Protein AF-A0A7S1D4F9-F1 (afdb_monomer_lite)

Secondary structure (DSSP, 8-state):
-HHHHHHHHHHHHHHHHHHHHHHHHHHHTSS------------------S---EEEEEEEEEES-B--HHHHHHHHHHHHHTT-EEEEE-BSSEEEEEEEEHHHHHHHHHHHTTS--S-EEEEEEEEEEES-HHHH-S-SSEEEES-HHHHHHHHHHTT-HHHHHHHTT------------------EEEEEEES--TTHHHHHHHHHHHHHHTT-EEEEEEE-GGG-TTSPPEEEEEEEE-TT--

InterPro domains:
  IPR017359 Phomoidride biosynthesis cluster protein F-like [PTHR15955] (10-170)
  IPR059181 RWDD2A/B, C-terminal domain [cd24163] (56-169)

Radius of gyration: 23.1 Å; chains: 1; bounding box: 50×58×58 Å

Structure (mmCIF, N/CA/C/O backbone):
data_AF-A0A7S1D4F9-F1
#
_entry.id   AF-A0A7S1D4F9-F1
#
loop_
_atom_site.group_PDB
_atom_site.id
_atom_site.type_symbol
_atom_site.label_atom_id
_atom_site.label_alt_id
_atom_site.label_comp_id
_atom_site.label_asym_id
_atom_site.label_entity_id
_atom_site.label_seq_id
_atom_site.pdbx_PDB_ins_code
_atom_site.Cartn_x
_atom_site.Cartn_y
_atom_site.Cartn_z
_atom_site.occupancy
_atom_site.B_iso_or_equiv
_atom_site.auth_seq_id
_atom_site.auth_comp_id
_atom_site.auth_asym_id
_atom_site.auth_atom_id
_atom_site.pdbx_PDB_model_num
ATOM 1 N N . GLU A 1 1 ? 8.849 -2.369 -19.353 1.00 41.88 1 GLU A N 1
ATOM 2 C CA . GLU A 1 1 ? 7.456 -2.462 -18.858 1.00 41.88 1 GLU A CA 1
ATOM 3 C C . GLU A 1 1 ? 7.177 -1.547 -17.662 1.00 41.88 1 GLU A C 1
ATOM 5 O O . GLU A 1 1 ? 6.153 -0.882 -17.683 1.00 41.88 1 GLU A O 1
ATOM 10 N N . GLU A 1 2 ? 8.096 -1.386 -16.695 1.00 35.31 2 GLU A N 1
ATOM 11 C CA . GLU A 1 2 ? 7.906 -0.538 -15.489 1.00 35.31 2 GLU A CA 1
ATOM 12 C C . GLU A 1 2 ? 7.542 0.946 -15.740 1.00 35.31 2 GLU A C 1
ATOM 14 O O . GLU A 1 2 ? 6.897 1.571 -14.902 1.00 35.31 2 GLU A O 1
ATOM 19 N N . ALA A 1 3 ? 7.927 1.526 -16.882 1.00 38.09 3 ALA A N 1
ATOM 20 C CA . ALA A 1 3 ? 7.744 2.956 -17.137 1.00 38.09 3 ALA A CA 1
ATOM 21 C C . ALA A 1 3 ? 6.310 3.352 -17.546 1.00 38.09 3 ALA A C 1
ATOM 23 O O . ALA A 1 3 ? 5.910 4.472 -17.259 1.00 38.09 3 ALA A O 1
ATOM 24 N N . VAL A 1 4 ? 5.523 2.472 -18.187 1.00 37.66 4 VAL A N 1
ATOM 25 C CA . VAL A 1 4 ? 4.161 2.825 -18.661 1.00 37.66 4 VAL A CA 1
ATOM 26 C C . VAL A 1 4 ? 3.227 2.874 -17.465 1.00 37.66 4 VAL A C 1
ATOM 28 O O . VAL A 1 4 ? 2.489 3.838 -17.310 1.00 37.66 4 VAL A O 1
ATOM 31 N N . PHE A 1 5 ? 3.327 1.887 -16.575 1.00 42.41 5 PHE A N 1
ATOM 32 C CA . PHE A 1 5 ? 2.527 1.852 -15.357 1.00 42.41 5 PHE A CA 1
ATOM 33 C C . PHE A 1 5 ? 2.806 3.047 -14.447 1.00 42.41 5 PHE A C 1
ATOM 35 O O . PHE A 1 5 ? 1.870 3.609 -13.894 1.00 42.41 5 PHE A O 1
ATOM 42 N N . LEU A 1 6 ? 4.063 3.486 -14.338 1.00 41.81 6 LEU A N 1
ATOM 43 C CA . LEU A 1 6 ? 4.400 4.686 -13.575 1.00 41.81 6 LEU A CA 1
ATOM 44 C C . LEU A 1 6 ? 3.749 5.941 -14.179 1.00 41.81 6 LEU A C 1
ATOM 46 O O . LEU A 1 6 ? 3.239 6.780 -13.449 1.00 41.81 6 LEU A O 1
ATOM 50 N N . ILE A 1 7 ? 3.736 6.061 -15.506 1.00 41.66 7 ILE A N 1
ATOM 51 C CA . ILE A 1 7 ? 3.175 7.219 -16.216 1.00 41.66 7 ILE A CA 1
ATOM 52 C C . ILE A 1 7 ? 1.649 7.245 -16.129 1.00 41.66 7 ILE A C 1
ATOM 54 O O . ILE A 1 7 ? 1.080 8.279 -15.790 1.00 41.66 7 ILE A O 1
ATOM 58 N N . LEU A 1 8 ? 0.993 6.111 -16.386 1.00 43.62 8 LEU A N 1
ATOM 59 C CA . LEU A 1 8 ? -0.463 5.992 -16.313 1.00 43.62 8 LEU A CA 1
ATOM 60 C C . LEU A 1 8 ? -0.971 6.192 -14.884 1.00 43.62 8 LEU A C 1
ATOM 62 O O . LEU A 1 8 ? -2.005 6.818 -14.689 1.00 43.62 8 LEU A O 1
ATOM 66 N N . ASN A 1 9 ? -0.227 5.725 -13.879 1.00 47.72 9 ASN A N 1
ATOM 67 C CA . ASN A 1 9 ? -0.652 5.862 -12.491 1.00 47.72 9 ASN A CA 1
ATOM 68 C C . ASN A 1 9 ? -0.376 7.267 -11.918 1.00 47.72 9 ASN A C 1
ATOM 70 O O . ASN A 1 9 ? -1.191 7.750 -11.144 1.00 47.72 9 ASN A O 1
ATOM 74 N N . ASN A 1 10 ? 0.684 7.964 -12.363 1.00 43.22 10 ASN A N 1
ATOM 75 C CA . ASN A 1 10 ? 0.857 9.400 -12.080 1.00 43.22 10 ASN A CA 1
ATOM 76 C C . ASN A 1 10 ? -0.240 10.246 -12.744 1.00 43.22 10 ASN A C 1
ATOM 78 O O . ASN A 1 10 ? -0.694 11.228 -12.169 1.00 43.22 10 ASN A O 1
ATOM 82 N N . ALA A 1 11 ? -0.671 9.881 -13.956 1.00 41.47 11 ALA A N 1
ATOM 83 C CA . ALA A 1 11 ? -1.781 10.566 -14.609 1.00 41.47 11 ALA A CA 1
ATOM 84 C C . ALA A 1 11 ? -3.104 10.359 -13.860 1.00 41.47 11 ALA A C 1
ATOM 86 O O . ALA A 1 11 ? -3.882 11.297 -13.735 1.00 41.47 11 ALA A O 1
ATOM 87 N N . ASP A 1 12 ? -3.332 9.155 -13.338 1.00 42.81 12 ASP A N 1
ATOM 88 C CA . ASP A 1 12 ? -4.533 8.799 -12.580 1.00 42.81 12 ASP A CA 1
ATOM 89 C C . ASP A 1 12 ? -4.590 9.493 -11.204 1.00 42.81 12 ASP A C 1
ATOM 91 O O . ASP A 1 12 ? -5.617 10.064 -10.846 1.00 42.81 12 ASP A O 1
ATOM 95 N N . GLU A 1 13 ? -3.471 9.555 -10.471 1.00 42.31 13 GLU A N 1
ATOM 96 C CA . GLU A 1 13 ? -3.358 10.343 -9.228 1.00 42.31 13 GLU A CA 1
ATOM 97 C C . GLU A 1 13 ? -3.577 11.842 -9.482 1.00 42.31 13 GLU A C 1
ATOM 99 O O . GLU A 1 13 ? -4.311 12.508 -8.751 1.00 42.31 13 GLU A O 1
ATOM 104 N N . TRP A 1 14 ? -3.029 12.371 -10.579 1.00 42.81 14 TRP A N 1
ATOM 105 C CA . TRP A 1 14 ? -3.190 13.781 -10.938 1.00 42.81 14 TRP A CA 1
ATOM 106 C C . TRP A 1 14 ? -4.631 14.144 -11.337 1.00 42.81 14 TRP A C 1
ATOM 108 O O . TRP A 1 14 ? -5.114 15.235 -11.021 1.00 42.81 14 TRP A O 1
ATOM 118 N N . ILE A 1 15 ? -5.348 13.215 -11.982 1.00 42.44 15 ILE A N 1
ATOM 119 C CA . ILE A 1 15 ? -6.780 13.348 -12.295 1.00 42.44 15 ILE A CA 1
ATOM 120 C C . ILE A 1 15 ? -7.624 13.396 -11.011 1.00 42.44 15 ILE A C 1
ATOM 122 O O . ILE A 1 15 ? -8.604 14.142 -10.957 1.00 42.44 15 ILE A O 1
ATOM 126 N N . GLN A 1 16 ? -7.240 12.644 -9.976 1.00 42.16 16 GLN A N 1
ATOM 127 C CA . GLN A 1 16 ? -7.996 12.536 -8.724 1.00 42.16 16 GLN A CA 1
ATOM 128 C C . GLN A 1 16 ? -7.736 13.697 -7.753 1.00 42.16 16 GLN A C 1
ATOM 130 O O . GLN A 1 16 ? -8.670 14.145 -7.087 1.00 42.16 16 GLN A O 1
ATOM 135 N N . GLU A 1 17 ? -6.511 14.226 -7.686 1.00 40.22 17 GLU A N 1
ATOM 136 C CA . GLU A 1 17 ? -6.148 15.211 -6.658 1.00 40.22 17 GLU A CA 1
ATOM 137 C C . GLU A 1 17 ? -6.383 16.682 -7.064 1.00 40.22 17 GLU A C 1
ATOM 139 O O . GLU A 1 17 ? -6.669 17.506 -6.189 1.00 40.22 17 GLU A O 1
ATOM 144 N N . GLU A 1 18 ? -6.310 17.061 -8.355 1.00 44.59 18 GLU A N 1
ATOM 145 C CA . GLU A 1 18 ? -6.255 18.495 -8.732 1.00 44.59 18 GLU A CA 1
ATOM 146 C C . GLU A 1 18 ? -7.034 18.945 -9.987 1.00 44.59 18 GLU A C 1
ATOM 148 O O . GLU A 1 18 ? -6.895 20.097 -10.419 1.00 44.59 18 GLU A O 1
ATOM 153 N N . TRP A 1 19 ? -7.933 18.128 -10.547 1.00 41.59 19 TRP A N 1
ATOM 154 C CA . TRP A 1 19 ? -8.702 18.511 -11.748 1.00 41.59 19 TRP A CA 1
ATOM 155 C C . TRP A 1 19 ? -9.530 19.802 -11.574 1.00 41.59 19 TRP A C 1
ATOM 157 O O . TRP A 1 19 ? -9.581 20.663 -12.458 1.00 41.59 19 TRP A O 1
ATOM 167 N N . SER A 1 20 ? -10.139 19.998 -10.404 1.00 42.03 20 SER A N 1
ATOM 168 C CA . SER A 1 20 ? -10.969 21.170 -10.083 1.00 42.03 20 SER A CA 1
ATOM 169 C C . SER A 1 20 ? -10.154 22.460 -9.907 1.00 42.03 20 SER A C 1
ATOM 171 O O . SER A 1 20 ? -10.599 23.540 -10.320 1.00 42.03 20 SER A O 1
ATOM 173 N N . LYS A 1 21 ? -8.925 22.365 -9.382 1.00 46.31 21 LYS A N 1
ATOM 174 C CA . LYS A 1 21 ? -8.001 23.505 -9.256 1.00 46.31 21 LYS A CA 1
ATOM 175 C C . LYS A 1 21 ? -7.493 23.956 -10.626 1.00 46.31 21 LYS A C 1
ATOM 177 O O . LYS A 1 21 ? -7.455 25.157 -10.892 1.00 46.31 21 LYS A O 1
ATOM 182 N N . PHE A 1 22 ? -7.197 23.01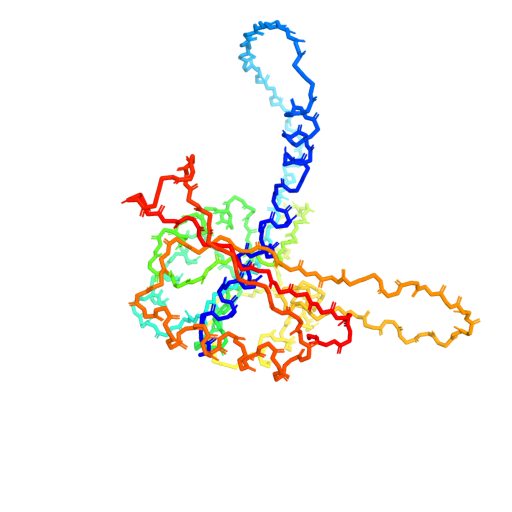5 -11.528 1.00 39.53 22 PHE A N 1
ATOM 183 C CA . PHE A 1 22 ? -6.759 23.333 -12.889 1.00 39.53 22 PHE A CA 1
ATOM 184 C C . PHE A 1 22 ? -7.894 23.893 -13.757 1.00 39.53 22 PHE A C 1
ATOM 186 O O . PHE A 1 22 ? -7.674 24.862 -14.478 1.00 39.53 22 PHE A O 1
ATOM 193 N N . ARG A 1 23 ? -9.133 23.388 -13.627 1.00 37.69 23 ARG A N 1
ATOM 194 C CA . ARG A 1 23 ? -10.314 23.980 -14.293 1.00 37.69 23 ARG A CA 1
ATOM 195 C C . ARG A 1 23 ? -10.502 25.446 -13.910 1.00 37.69 23 ARG A C 1
ATOM 197 O O . ARG A 1 23 ? -10.751 26.282 -14.774 1.00 37.69 23 ARG A O 1
ATOM 204 N N . THR A 1 24 ? -10.304 25.754 -12.630 1.00 41.56 24 THR A N 1
ATOM 205 C CA . THR A 1 24 ? -10.354 27.125 -12.109 1.00 41.56 24 THR A CA 1
ATOM 206 C C . THR A 1 24 ? -9.171 27.953 -12.620 1.00 41.56 24 THR A C 1
ATOM 208 O O . THR A 1 24 ? -9.360 29.103 -13.003 1.00 41.56 24 THR A O 1
ATOM 211 N N . HIS A 1 25 ? -7.967 27.377 -12.720 1.00 40.22 25 HIS A N 1
ATOM 212 C CA . HIS A 1 25 ? -6.769 28.041 -13.259 1.00 40.22 25 HIS A CA 1
ATOM 213 C C . HIS A 1 25 ? -6.853 28.303 -14.777 1.00 40.22 25 HIS A C 1
ATOM 215 O O . HIS A 1 25 ? -6.357 29.315 -15.270 1.00 40.22 25 HIS A O 1
ATOM 221 N N . PHE A 1 26 ? -7.532 27.434 -15.529 1.00 35.06 26 PHE A N 1
ATOM 222 C CA . PHE A 1 26 ? -7.730 27.565 -16.975 1.00 35.06 26 PHE A CA 1
ATOM 223 C C . PHE A 1 26 ? -8.905 28.497 -17.318 1.00 35.06 26 PHE A C 1
ATOM 225 O O . PHE A 1 26 ? -8.810 29.304 -18.239 1.00 35.06 26 PHE A O 1
ATOM 232 N N . GLN A 1 27 ? -9.985 28.477 -16.525 1.00 39.09 27 GLN A N 1
ATOM 233 C CA . GLN A 1 27 ? -11.067 29.466 -16.631 1.00 39.09 27 GLN A CA 1
ATOM 234 C C . GLN A 1 27 ? -10.616 30.872 -16.198 1.00 39.09 27 GLN A C 1
ATOM 236 O O . GLN A 1 27 ? -11.041 31.856 -16.798 1.00 39.09 27 GLN A O 1
ATOM 241 N N . SER A 1 28 ? -9.712 30.983 -15.217 1.00 41.25 28 SER A N 1
ATOM 242 C CA . SER A 1 28 ? -9.170 32.273 -14.749 1.00 41.25 28 SER A CA 1
ATOM 243 C C . SER A 1 28 ? -7.995 32.813 -15.574 1.00 41.25 28 SER A C 1
ATOM 245 O O . SER A 1 28 ? -7.684 33.997 -15.477 1.00 41.25 28 SER A O 1
ATOM 247 N N . SER A 1 29 ? -7.370 32.005 -16.438 1.00 36.50 29 SER A N 1
ATOM 248 C CA . SER A 1 29 ? -6.327 32.476 -17.365 1.00 36.50 29 SER A CA 1
ATOM 249 C C . SER A 1 29 ? -6.870 33.023 -18.692 1.00 36.50 29 SER A C 1
ATOM 251 O O . SER A 1 29 ? -6.088 33.560 -19.476 1.00 36.50 29 SER A O 1
ATOM 253 N N . SER A 1 30 ? -8.194 32.989 -18.916 1.00 36.16 30 SER A N 1
ATOM 254 C CA . SER A 1 30 ? -8.828 33.589 -20.102 1.00 36.16 30 SER A CA 1
ATOM 255 C C . SER A 1 30 ? -9.520 34.944 -19.877 1.00 36.16 30 SER A C 1
ATOM 257 O O . SER A 1 30 ? -9.891 35.569 -20.864 1.00 36.16 30 SER A O 1
ATOM 259 N N . PHE A 1 31 ? -9.651 35.466 -18.652 1.00 29.09 31 PHE A N 1
ATOM 260 C CA . PHE A 1 31 ? -10.121 36.842 -18.411 1.00 29.09 31 PHE A CA 1
ATOM 261 C C . PHE A 1 31 ? -9.483 37.402 -17.130 1.00 29.09 31 PHE A C 1
ATOM 263 O O . PHE A 1 31 ? -9.711 36.890 -16.038 1.00 29.09 31 PHE A O 1
ATOM 270 N N . LYS A 1 32 ? -8.660 38.452 -17.254 1.00 27.59 32 LYS A N 1
ATOM 271 C CA . LYS A 1 32 ? -8.115 39.201 -16.106 1.00 27.59 32 LYS A CA 1
ATOM 272 C C . LYS A 1 32 ? -9.133 40.242 -15.622 1.00 27.59 32 LYS A C 1
ATOM 274 O O . LYS A 1 32 ? -9.618 40.988 -16.465 1.00 27.59 32 LYS A O 1
ATOM 279 N N . ALA A 1 33 ? -9.332 40.370 -14.305 1.00 25.41 33 ALA A N 1
ATOM 280 C CA . ALA A 1 33 ? -9.056 41.597 -13.531 1.00 25.41 33 ALA A CA 1
ATOM 281 C C . ALA A 1 33 ? -9.568 41.532 -12.068 1.00 25.41 33 ALA A C 1
ATOM 283 O O . ALA A 1 33 ? -10.729 41.245 -11.813 1.00 25.41 33 ALA A O 1
ATOM 284 N N . ASP A 1 34 ? -8.646 41.901 -11.176 1.00 24.61 34 ASP A N 1
ATOM 285 C CA . ASP A 1 34 ? -8.765 42.668 -9.925 1.00 24.61 34 ASP A CA 1
ATOM 286 C C . ASP A 1 34 ? -9.141 42.119 -8.522 1.00 24.61 34 ASP A C 1
ATOM 288 O O . ASP A 1 34 ? -10.185 41.538 -8.261 1.00 24.61 34 ASP A O 1
ATOM 292 N N . GLU A 1 35 ? -8.203 42.480 -7.627 1.00 25.34 35 GLU A N 1
ATOM 293 C CA . GLU A 1 35 ? -8.222 42.872 -6.205 1.00 25.34 35 GLU A CA 1
ATOM 294 C C . GLU A 1 35 ? -8.583 41.931 -5.020 1.00 25.34 35 GLU A C 1
ATOM 296 O O . GLU A 1 35 ? -9.728 41.692 -4.669 1.00 25.34 35 GLU A O 1
ATOM 301 N N . LYS A 1 36 ? -7.504 41.600 -4.277 1.00 24.33 36 LYS A N 1
ATOM 302 C CA . LYS A 1 36 ? -7.195 41.889 -2.847 1.00 24.33 36 LYS A CA 1
ATOM 303 C C . LYS A 1 36 ? -8.042 41.335 -1.668 1.00 24.33 36 LYS A C 1
ATOM 305 O O . LYS A 1 36 ? -9.192 41.687 -1.465 1.00 24.33 36 LYS A O 1
ATOM 310 N N . LYS A 1 37 ? -7.245 40.808 -0.710 1.00 25.05 37 LYS A N 1
ATOM 311 C CA . LYS A 1 37 ? -7.160 41.098 0.754 1.00 25.05 37 LYS A CA 1
ATOM 312 C C . LYS A 1 37 ? -7.813 40.139 1.790 1.00 25.05 37 LYS A C 1
ATOM 314 O O . LYS A 1 37 ? -9.021 40.007 1.865 1.00 25.05 37 LYS A O 1
ATOM 319 N N . VAL A 1 38 ? -6.942 39.726 2.736 1.00 24.19 38 VAL A N 1
ATOM 320 C CA . VAL A 1 38 ? -7.057 39.827 4.225 1.00 24.19 38 VAL A CA 1
ATOM 321 C C . VAL A 1 38 ? -7.335 38.556 5.073 1.00 24.19 38 VAL A C 1
ATOM 323 O O . VAL A 1 38 ? -8.441 38.056 5.170 1.00 24.19 38 VAL A O 1
ATOM 326 N N . THR A 1 39 ? -6.238 38.130 5.731 1.00 23.61 39 THR A N 1
ATOM 327 C CA . THR A 1 39 ? -5.987 37.734 7.148 1.00 23.61 39 THR A CA 1
ATOM 328 C C . THR A 1 39 ? -6.751 36.626 7.896 1.00 23.61 39 THR A C 1
ATOM 330 O O . THR A 1 39 ? -7.957 36.691 8.069 1.00 23.61 39 THR A O 1
ATOM 333 N N . LYS A 1 40 ? -5.934 35.747 8.523 1.00 24.69 40 LYS A N 1
ATOM 334 C CA . LYS A 1 40 ? -5.893 35.304 9.948 1.00 24.69 40 LYS A CA 1
ATOM 335 C C . LYS A 1 40 ? -7.192 35.380 10.776 1.00 24.69 40 LYS A C 1
ATOM 337 O O . LYS A 1 40 ? -7.717 36.469 10.945 1.00 24.69 40 LYS A O 1
ATOM 342 N N . VAL A 1 41 ? -7.493 34.302 11.520 1.00 24.45 41 VAL A N 1
ATOM 343 C CA . VAL A 1 41 ? -7.430 34.244 13.006 1.00 24.45 41 VAL A CA 1
ATOM 344 C C . VAL A 1 41 ? -7.671 32.807 13.529 1.00 24.45 41 VAL A C 1
ATOM 346 O O . VAL A 1 41 ? -8.636 32.141 13.188 1.00 24.45 41 VAL A O 1
ATOM 349 N N . THR A 1 42 ? -6.686 32.365 14.312 1.00 23.52 42 THR A N 1
ATOM 350 C CA . THR A 1 42 ? -6.652 31.657 15.610 1.00 23.52 42 THR A CA 1
ATOM 351 C C . THR A 1 42 ? -7.826 30.816 16.162 1.00 23.52 42 THR A C 1
ATOM 353 O O . THR A 1 42 ? -8.953 31.277 16.278 1.00 23.52 42 THR A O 1
ATOM 356 N N . LYS A 1 43 ? -7.425 29.626 16.658 1.00 31.36 43 LYS A N 1
ATOM 357 C CA . LYS A 1 43 ? -7.960 28.733 17.719 1.00 31.36 43 LYS A CA 1
ATOM 358 C C . LYS A 1 43 ? -9.162 29.204 18.555 1.00 31.36 43 LYS A C 1
ATOM 360 O O . LYS A 1 43 ? -9.099 30.261 19.178 1.00 31.36 43 LYS A O 1
ATOM 365 N N . SER A 1 44 ? -10.042 28.247 18.862 1.00 26.78 44 SER A N 1
ATOM 366 C CA . SER A 1 44 ? -10.547 28.065 20.230 1.00 26.78 44 SER A CA 1
ATOM 367 C C . SER A 1 44 ? -10.910 26.607 20.551 1.00 26.78 44 SER A C 1
ATOM 369 O O . SER A 1 44 ? -11.428 25.850 19.737 1.00 26.78 44 SER A O 1
ATOM 371 N N . THR A 1 45 ? -10.538 26.252 21.775 1.00 30.28 45 THR A N 1
ATOM 372 C CA . THR A 1 45 ? -10.688 25.002 22.522 1.00 30.28 45 THR A CA 1
ATOM 373 C C . THR A 1 45 ? -12.140 24.752 22.941 1.00 30.28 45 THR A C 1
ATOM 375 O O . THR A 1 45 ? -12.864 25.704 23.224 1.00 30.28 45 THR A O 1
ATOM 378 N N . GLY A 1 46 ? -12.537 23.487 23.115 1.00 28.55 46 GLY A N 1
ATOM 379 C CA . GLY A 1 46 ? -13.785 23.154 23.810 1.00 28.55 46 GLY A CA 1
ATOM 380 C C . GLY A 1 46 ? -14.034 21.656 23.959 1.00 28.55 46 GLY A C 1
ATOM 381 O O . GLY A 1 46 ? -14.775 21.075 23.176 1.00 28.55 46 GLY A O 1
ATOM 382 N N . GLN A 1 47 ? -13.429 21.042 24.980 1.00 38.22 47 GLN A N 1
ATOM 383 C CA . GLN A 1 47 ? -13.741 19.687 25.443 1.00 38.22 47 GLN A CA 1
ATOM 384 C C . GLN A 1 47 ? -15.218 19.556 25.848 1.00 38.22 47 GLN A C 1
ATOM 386 O O . GLN A 1 47 ? -15.717 20.344 26.652 1.00 38.22 47 GLN A O 1
ATOM 391 N N . LYS A 1 48 ? -15.868 18.478 25.397 1.00 35.72 48 LYS A N 1
ATOM 392 C CA . LYS A 1 48 ? -16.977 17.830 26.107 1.00 35.72 48 LYS A CA 1
ATOM 393 C C . LYS A 1 48 ? -16.763 16.320 26.078 1.00 35.72 48 LYS A C 1
ATOM 395 O O . LYS A 1 48 ? -16.742 15.707 25.020 1.00 35.72 48 LYS A O 1
ATOM 400 N N . SER A 1 49 ? -16.581 15.747 27.261 1.00 45.69 49 SER A N 1
ATOM 401 C CA . SER A 1 49 ? -16.524 14.313 27.520 1.00 45.69 49 SER A CA 1
ATOM 402 C C . SER A 1 49 ? -17.905 13.678 27.316 1.00 45.69 49 SER A C 1
ATOM 404 O O . SER A 1 49 ? -18.711 13.609 28.243 1.00 45.69 49 SER A O 1
ATOM 406 N N . SER A 1 50 ? -18.178 13.229 26.096 1.00 44.31 50 SER A N 1
ATOM 407 C CA . SER A 1 50 ? -19.111 12.139 25.792 1.00 44.31 50 SER A CA 1
ATOM 408 C C . SER A 1 50 ? -18.260 10.895 25.546 1.00 44.31 50 SER A C 1
ATOM 410 O O . SER A 1 50 ? -17.213 11.048 24.922 1.00 44.31 50 SER A O 1
ATOM 412 N N . GLY A 1 51 ? -18.651 9.720 26.066 1.00 53.50 51 GLY A N 1
ATOM 413 C CA . GLY A 1 51 ? -17.881 8.464 25.977 1.00 53.50 51 GLY A CA 1
ATOM 414 C C . GLY A 1 51 ? -17.087 8.381 24.677 1.00 53.50 51 GLY A C 1
ATOM 415 O O . GLY A 1 51 ? -17.689 8.435 23.608 1.00 53.50 51 GLY A O 1
ATOM 416 N N . SER A 1 52 ? -15.755 8.421 24.788 1.00 65.19 52 SER A N 1
ATOM 417 C CA . SER A 1 52 ? -14.873 8.758 23.671 1.00 65.19 52 SER A CA 1
ATOM 418 C C . SER A 1 52 ? -14.991 7.697 22.587 1.00 65.19 52 SER A C 1
ATOM 420 O O . SER A 1 52 ? -14.343 6.656 22.663 1.00 65.19 52 SER A O 1
ATOM 422 N N . SER A 1 53 ? -15.841 7.954 21.599 1.00 81.62 53 SER A N 1
ATOM 423 C CA . SER A 1 53 ? -15.900 7.160 20.386 1.00 81.62 53 SER A CA 1
ATOM 424 C C . SER A 1 53 ? -14.534 7.263 19.718 1.00 81.62 53 SER A C 1
ATOM 426 O O . SER A 1 53 ? -14.114 8.358 19.338 1.00 81.62 53 SER A O 1
ATOM 428 N N . MET A 1 54 ? -13.828 6.144 19.637 1.00 93.50 54 MET A N 1
ATOM 429 C CA . MET A 1 54 ? -12.554 6.051 18.938 1.00 93.50 54 MET A CA 1
ATOM 430 C C . MET A 1 54 ? -12.825 5.831 17.450 1.00 93.50 54 MET A C 1
ATOM 432 O O . MET A 1 54 ? -13.868 5.292 17.076 1.00 93.50 54 MET A O 1
ATOM 436 N N . THR A 1 55 ? -11.883 6.224 16.600 1.00 96.50 55 THR A N 1
ATOM 437 C CA . THR A 1 55 ? -11.957 5.938 15.164 1.00 96.50 55 THR A CA 1
ATOM 438 C C . THR A 1 55 ? -11.001 4.799 14.844 1.00 96.50 55 THR A C 1
ATOM 440 O O . THR A 1 55 ? -9.783 4.950 14.953 1.00 96.50 55 THR A O 1
ATOM 443 N N . LEU A 1 56 ? -11.560 3.653 14.460 1.00 96.44 56 LEU A N 1
ATOM 444 C CA . LEU A 1 56 ? -10.816 2.545 13.878 1.00 96.44 56 LEU A CA 1
ATOM 445 C C . LEU A 1 56 ? -10.535 2.876 12.411 1.00 96.44 56 LEU A C 1
ATOM 447 O O . LEU A 1 56 ? -11.467 3.098 11.638 1.00 96.44 56 LEU A O 1
ATOM 451 N N . GLY A 1 57 ? -9.260 2.904 12.044 1.00 95.94 57 GLY A N 1
ATOM 452 C CA . GLY A 1 57 ? -8.797 3.114 10.680 1.00 95.94 57 GLY A CA 1
ATOM 453 C C . GLY A 1 57 ? -8.380 1.802 10.030 1.00 95.94 57 GLY A C 1
ATOM 454 O O . GLY A 1 57 ? -7.767 0.942 10.664 1.00 95.94 57 GLY A O 1
ATOM 455 N N . ARG A 1 58 ? -8.687 1.656 8.742 1.00 97.12 58 ARG A N 1
ATOM 456 C CA . ARG A 1 58 ? -8.170 0.597 7.873 1.00 97.12 58 ARG A CA 1
ATOM 457 C C . ARG A 1 58 ? -7.597 1.237 6.624 1.00 97.12 58 ARG A C 1
ATOM 459 O O . ARG A 1 58 ? -8.288 2.010 5.964 1.00 97.12 58 ARG A O 1
ATOM 466 N N . ARG A 1 59 ? -6.358 0.894 6.277 1.00 95.31 59 ARG A N 1
ATOM 467 C CA . ARG A 1 59 ? -5.699 1.378 5.057 1.00 95.31 59 ARG A CA 1
ATOM 468 C C . ARG A 1 59 ? -5.134 0.229 4.260 1.00 95.31 59 ARG A C 1
ATOM 470 O O . ARG A 1 59 ? -4.483 -0.657 4.811 1.00 95.31 59 ARG A O 1
ATOM 477 N N . LEU A 1 60 ? -5.335 0.296 2.952 1.00 96.25 60 LEU A N 1
ATOM 478 C CA . LEU A 1 60 ? -4.653 -0.544 1.989 1.00 96.25 60 LEU A CA 1
ATOM 479 C C . LEU A 1 60 ? -3.703 0.314 1.163 1.00 96.25 60 LEU A C 1
ATOM 481 O O . LEU A 1 60 ? -4.105 1.158 0.360 1.00 96.25 60 LEU A O 1
ATOM 485 N N . ILE A 1 61 ? -2.423 0.063 1.380 1.00 96.69 61 ILE A N 1
ATOM 486 C CA . ILE A 1 61 ? -1.311 0.757 0.762 1.00 96.69 61 ILE A CA 1
ATOM 487 C C . ILE A 1 61 ? -0.747 -0.158 -0.321 1.00 96.69 61 ILE A C 1
ATOM 489 O O . ILE A 1 61 ? -0.320 -1.287 -0.069 1.00 96.69 61 ILE A O 1
ATOM 493 N N . TYR A 1 62 ? -0.755 0.337 -1.548 1.00 93.50 62 TYR A N 1
ATOM 494 C CA . TYR A 1 62 ? -0.196 -0.330 -2.706 1.00 93.50 62 TYR A CA 1
ATOM 495 C C . TYR A 1 62 ? 1.215 0.187 -2.962 1.00 93.50 62 TYR A C 1
ATOM 497 O O . TYR A 1 62 ? 1.463 1.389 -2.965 1.00 93.50 62 TYR A O 1
ATOM 505 N N . SER A 1 63 ? 2.139 -0.719 -3.254 1.00 89.62 63 SER A N 1
ATOM 506 C CA . SER A 1 63 ? 3.502 -0.397 -3.657 1.00 89.62 63 SER A CA 1
ATOM 507 C C . SER A 1 63 ? 3.896 -1.177 -4.906 1.00 89.62 63 SER A C 1
ATOM 509 O O . SER A 1 63 ? 3.349 -2.241 -5.204 1.00 89.62 63 SER A O 1
ATOM 511 N N . HIS A 1 64 ? 4.902 -0.682 -5.625 1.00 84.44 64 HIS A N 1
ATOM 512 C CA . HIS A 1 64 ? 5.436 -1.398 -6.786 1.00 84.44 64 HIS A CA 1
ATOM 513 C C . HIS A 1 64 ? 5.924 -2.807 -6.421 1.00 84.44 64 HIS A C 1
ATOM 515 O O . HIS A 1 64 ? 5.614 -3.771 -7.113 1.00 84.44 64 HIS A O 1
ATOM 521 N N . HIS A 1 65 ? 6.665 -2.921 -5.317 1.00 85.81 65 HIS A N 1
ATOM 522 C CA . HIS A 1 65 ? 7.083 -4.190 -4.736 1.00 85.81 65 HIS A CA 1
ATOM 523 C C . HIS A 1 65 ? 7.622 -4.015 -3.315 1.00 85.81 65 HIS A C 1
ATOM 525 O O . HIS A 1 65 ? 8.158 -2.962 -2.953 1.00 85.81 65 HIS A O 1
ATOM 531 N N . ILE A 1 66 ? 7.595 -5.106 -2.547 1.00 91.25 66 ILE A N 1
ATOM 532 C CA . ILE A 1 66 ? 8.248 -5.212 -1.236 1.00 91.25 66 ILE A CA 1
ATOM 533 C C . ILE A 1 66 ? 9.126 -6.467 -1.234 1.00 91.25 66 ILE A C 1
ATOM 535 O O . ILE A 1 66 ? 8.656 -7.568 -0.978 1.00 91.25 66 ILE A O 1
ATOM 539 N N . ILE A 1 67 ? 10.411 -6.318 -1.566 1.00 83.00 67 ILE A N 1
ATOM 540 C CA . ILE A 1 67 ? 11.360 -7.450 -1.678 1.00 83.00 67 ILE A CA 1
ATOM 541 C C . ILE A 1 67 ? 12.462 -7.357 -0.614 1.00 83.00 67 ILE A C 1
ATOM 543 O O . ILE A 1 67 ? 12.848 -8.357 0.002 1.00 83.00 67 ILE A O 1
ATOM 547 N N . SER A 1 68 ? 12.963 -6.139 -0.379 1.00 89.88 68 SER A N 1
ATOM 548 C CA . SER A 1 68 ? 14.067 -5.866 0.546 1.00 89.88 68 SER A CA 1
ATOM 549 C C . SER A 1 68 ? 13.772 -6.402 1.948 1.00 89.88 68 SER A C 1
ATOM 551 O O . SER A 1 68 ? 12.809 -5.982 2.584 1.00 89.88 68 SER A O 1
ATOM 553 N N . LYS A 1 69 ? 14.626 -7.308 2.446 1.0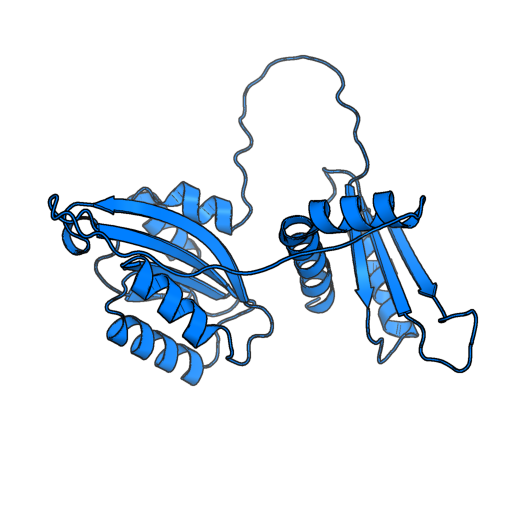0 89.75 69 LYS A N 1
ATOM 554 C CA . LYS A 1 69 ? 14.540 -7.848 3.816 1.00 89.75 69 LYS A CA 1
ATOM 555 C C . LYS A 1 69 ? 14.612 -6.743 4.871 1.00 89.75 69 LYS A C 1
ATOM 557 O O . LYS A 1 69 ? 13.883 -6.797 5.850 1.00 89.75 69 LYS A O 1
ATOM 562 N N . VAL A 1 70 ? 15.442 -5.724 4.635 1.00 90.62 70 VAL A N 1
ATOM 563 C CA . VAL A 1 70 ? 15.570 -4.564 5.531 1.00 90.62 70 VAL A CA 1
ATOM 564 C C . VAL A 1 70 ? 14.256 -3.790 5.586 1.00 90.62 70 VAL A C 1
ATOM 566 O O . VAL A 1 70 ? 13.749 -3.513 6.665 1.00 90.62 70 VAL A O 1
ATOM 569 N N . LYS A 1 71 ? 13.659 -3.503 4.421 1.00 92.12 71 LYS A N 1
ATOM 570 C CA . LYS A 1 71 ? 12.374 -2.798 4.349 1.00 92.12 71 LYS A CA 1
ATOM 571 C C . LYS A 1 71 ? 11.262 -3.582 5.057 1.00 92.12 71 LYS A C 1
ATOM 573 O O . LYS A 1 71 ? 10.509 -2.996 5.822 1.00 92.12 71 LYS A O 1
ATOM 578 N N . ARG A 1 72 ? 11.208 -4.901 4.842 1.00 97.50 72 ARG A N 1
ATOM 579 C CA . ARG A 1 72 ? 10.260 -5.809 5.507 1.00 97.50 72 ARG A CA 1
ATOM 580 C C . ARG A 1 72 ? 10.416 -5.806 7.026 1.00 97.50 72 ARG A C 1
ATOM 582 O O . ARG A 1 72 ? 9.438 -5.587 7.729 1.00 97.50 72 ARG A O 1
ATOM 589 N N . GLY A 1 73 ? 11.645 -5.951 7.525 1.00 95.62 73 GLY A N 1
ATOM 590 C CA . GLY A 1 73 ? 11.932 -5.876 8.961 1.00 95.62 73 GLY A CA 1
ATOM 591 C C . GLY A 1 73 ? 11.523 -4.533 9.573 1.00 95.62 73 GLY A C 1
ATOM 592 O O . GLY A 1 73 ? 10.890 -4.503 10.624 1.00 95.62 73 GLY A O 1
ATOM 593 N N . ASN A 1 74 ? 11.798 -3.423 8.883 1.00 96.69 74 ASN A N 1
ATOM 594 C CA . ASN A 1 74 ? 11.389 -2.097 9.345 1.00 96.69 74 ASN A CA 1
ATOM 595 C C . ASN A 1 74 ? 9.861 -1.933 9.380 1.00 96.69 74 ASN A C 1
ATOM 597 O O . ASN A 1 74 ? 9.351 -1.325 10.316 1.00 96.69 74 ASN A O 1
ATOM 601 N N . ILE A 1 75 ? 9.128 -2.490 8.406 1.00 98.25 75 ILE A N 1
ATOM 602 C CA . ILE A 1 75 ? 7.654 -2.489 8.413 1.00 98.25 75 ILE A CA 1
ATOM 603 C C . ILE A 1 75 ? 7.130 -3.250 9.629 1.00 98.25 75 ILE A C 1
ATOM 605 O O . ILE A 1 75 ? 6.290 -2.716 10.344 1.00 98.25 75 ILE A O 1
ATOM 609 N N . MET A 1 76 ? 7.659 -4.446 9.909 1.00 97.94 76 MET A N 1
ATOM 610 C CA . MET A 1 76 ? 7.251 -5.226 11.086 1.00 97.94 76 MET A CA 1
ATOM 611 C C . MET A 1 76 ? 7.496 -4.456 12.392 1.00 97.94 76 MET A C 1
ATOM 613 O O . MET A 1 76 ? 6.629 -4.430 13.265 1.00 97.94 76 MET A O 1
ATOM 617 N N . ASN A 1 77 ? 8.640 -3.773 12.503 1.00 97.56 77 ASN A N 1
ATOM 618 C CA . ASN A 1 77 ? 8.959 -2.946 13.667 1.00 97.56 77 ASN A CA 1
ATOM 619 C C . ASN A 1 77 ? 7.984 -1.769 13.824 1.00 97.56 77 ASN A C 1
ATOM 621 O O . ASN A 1 77 ? 7.496 -1.534 1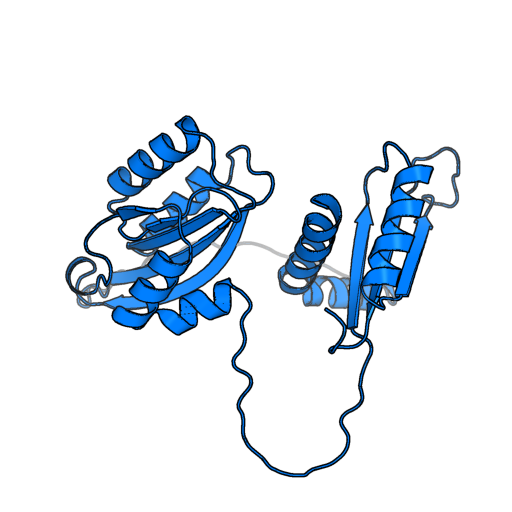4.927 1.00 97.56 77 ASN A O 1
ATOM 625 N N . LEU A 1 78 ? 7.675 -1.052 12.736 1.00 97.44 78 LEU A N 1
ATOM 626 C CA . LEU A 1 78 ? 6.726 0.066 12.767 1.00 97.44 78 LEU A CA 1
ATOM 627 C C . LEU A 1 78 ? 5.311 -0.396 13.105 1.00 97.44 78 LEU A C 1
ATOM 629 O O . LEU A 1 78 ? 4.651 0.221 13.932 1.00 97.44 78 LEU A O 1
ATOM 633 N N . VAL A 1 79 ? 4.853 -1.503 12.521 1.00 98.00 79 VAL A N 1
ATOM 634 C CA . VAL A 1 79 ? 3.539 -2.068 12.842 1.00 98.00 79 VAL A CA 1
ATOM 635 C C . VAL A 1 79 ? 3.441 -2.406 14.329 1.00 98.00 79 VAL A C 1
ATOM 637 O O . VAL A 1 79 ? 2.457 -2.045 14.971 1.00 98.00 79 VAL A O 1
ATOM 640 N N . SER A 1 80 ? 4.472 -3.034 14.900 1.00 97.38 80 SER A N 1
ATOM 641 C CA . SER A 1 80 ? 4.505 -3.306 16.338 1.00 97.38 80 SER A CA 1
ATOM 642 C C . SER A 1 80 ? 4.534 -2.022 17.172 1.00 97.38 80 SER A C 1
ATOM 644 O O . SER A 1 80 ? 3.885 -1.976 18.215 1.00 97.38 80 SER A O 1
ATOM 646 N N . HIS A 1 81 ? 5.278 -1.000 16.737 1.00 97.44 81 HIS A N 1
ATOM 647 C CA . HIS A 1 81 ? 5.370 0.291 17.423 1.00 97.44 81 HIS A CA 1
ATOM 648 C C . HIS A 1 81 ? 4.006 0.989 17.502 1.00 97.44 81 HIS A C 1
ATOM 650 O O . HIS A 1 81 ? 3.589 1.397 18.582 1.00 97.44 81 HIS A O 1
ATOM 656 N N . TYR A 1 82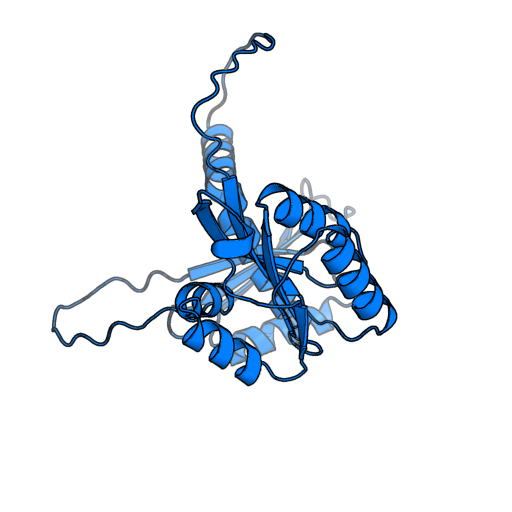 ? 3.285 1.023 16.382 1.00 97.25 82 TYR A N 1
ATOM 657 C CA . TYR A 1 82 ? 1.953 1.616 16.248 1.00 97.25 82 TYR A CA 1
ATOM 658 C C . TYR A 1 82 ? 0.809 0.673 16.654 1.00 97.25 82 TYR A C 1
ATOM 660 O O . TYR A 1 82 ? -0.361 0.990 16.462 1.00 97.25 82 TYR A O 1
ATOM 668 N N . ARG A 1 83 ? 1.125 -0.512 17.199 1.00 97.06 83 ARG A N 1
ATOM 669 C CA . ARG A 1 83 ? 0.146 -1.539 17.599 1.00 97.06 83 ARG A CA 1
ATOM 670 C C . ARG A 1 83 ? -0.866 -1.864 16.490 1.00 97.06 83 ARG A C 1
ATOM 672 O O . ARG A 1 83 ? -2.046 -2.073 16.778 1.00 97.06 83 ARG A O 1
ATOM 679 N N . LEU A 1 84 ? -0.426 -1.905 15.235 1.00 98.31 84 LEU A N 1
ATOM 680 C CA . LEU A 1 84 ? -1.275 -2.196 14.078 1.00 98.31 84 LEU A CA 1
ATOM 681 C C . LEU A 1 84 ? -1.372 -3.708 13.825 1.00 98.31 84 LEU A C 1
ATOM 683 O O . LEU A 1 84 ? -0.529 -4.499 14.242 1.00 98.31 84 LEU A O 1
ATOM 687 N N . THR A 1 85 ? -2.423 -4.112 13.123 1.00 98.44 85 THR A N 1
ATOM 688 C CA . THR A 1 85 ? -2.691 -5.500 12.700 1.00 98.44 85 THR A CA 1
ATOM 689 C C . THR A 1 85 ? -3.004 -5.537 11.206 1.00 98.44 85 THR A C 1
ATOM 691 O O . THR A 1 85 ? -3.296 -4.492 10.631 1.00 98.44 85 THR A O 1
ATOM 694 N N . GLY A 1 86 ? -2.912 -6.699 10.551 1.00 97.50 86 GLY A N 1
ATOM 695 C CA . GLY A 1 86 ? -3.176 -6.826 9.113 1.00 97.50 86 GLY A CA 1
ATOM 696 C C . GLY A 1 86 ? -2.148 -7.668 8.363 1.00 97.50 86 GLY A C 1
ATOM 697 O O . GLY A 1 86 ? -1.751 -8.735 8.824 1.00 97.50 86 GLY A O 1
ATOM 698 N N . TYR A 1 87 ? -1.744 -7.226 7.173 1.00 97.62 87 TYR A N 1
ATOM 699 C CA . TYR A 1 87 ? -0.898 -8.021 6.284 1.00 97.62 87 TYR A CA 1
ATOM 700 C C . TYR A 1 87 ? 0.094 -7.174 5.499 1.00 97.62 87 TYR A C 1
ATOM 702 O O . TYR A 1 87 ? -0.217 -6.073 5.053 1.00 97.62 87 TYR A O 1
ATOM 710 N N . MET A 1 88 ? 1.254 -7.751 5.211 1.00 98.12 88 MET A N 1
ATOM 711 C CA . MET A 1 88 ? 2.152 -7.303 4.157 1.00 98.12 88 MET A CA 1
ATOM 712 C C . MET A 1 88 ? 2.321 -8.425 3.138 1.00 98.12 88 MET A C 1
ATOM 714 O O . MET A 1 88 ? 2.906 -9.463 3.441 1.00 98.12 88 MET A O 1
ATOM 718 N N . LYS A 1 89 ? 1.862 -8.196 1.909 1.00 96.94 89 LYS A N 1
ATOM 719 C CA . LYS A 1 89 ? 2.135 -9.074 0.774 1.00 96.94 89 LYS A CA 1
ATOM 720 C C . LYS A 1 89 ? 3.429 -8.645 0.095 1.00 96.94 89 LYS A C 1
ATOM 722 O O . LYS A 1 89 ? 3.520 -7.532 -0.428 1.00 96.94 89 LYS A O 1
ATOM 727 N N . ILE A 1 90 ? 4.419 -9.531 0.086 1.00 90.38 90 ILE A N 1
ATOM 728 C CA . ILE A 1 90 ? 5.750 -9.287 -0.477 1.00 90.38 90 ILE A CA 1
ATOM 729 C C . ILE A 1 90 ? 5.799 -9.569 -1.986 1.00 90.38 90 ILE A C 1
ATOM 731 O O . ILE A 1 90 ? 4.869 -10.100 -2.596 1.00 90.38 90 ILE A O 1
ATOM 735 N N . GLY A 1 91 ? 6.904 -9.196 -2.627 1.00 83.25 91 GLY A N 1
ATOM 736 C CA . GLY A 1 91 ? 7.081 -9.384 -4.067 1.00 83.25 91 GLY A CA 1
ATOM 737 C C . GLY A 1 91 ? 6.307 -8.353 -4.888 1.00 83.25 91 GLY A C 1
ATOM 738 O O . GLY A 1 91 ? 6.282 -7.180 -4.521 1.00 83.25 91 GLY A O 1
ATOM 739 N N . TRP A 1 92 ? 5.721 -8.794 -6.004 1.00 79.94 92 TRP A N 1
ATOM 740 C CA . TRP A 1 92 ? 5.108 -7.948 -7.035 1.00 79.94 92 TRP A CA 1
ATOM 741 C C . TRP A 1 92 ? 3.602 -8.227 -7.196 1.00 79.94 92 TRP A C 1
ATOM 743 O O . TRP A 1 92 ? 3.237 -9.396 -7.332 1.00 79.94 92 TRP A O 1
ATOM 753 N N . PRO A 1 93 ? 2.721 -7.211 -7.171 1.00 88.81 93 PRO A N 1
ATOM 754 C CA . PRO A 1 93 ? 2.934 -5.943 -6.471 1.00 88.81 93 PRO A CA 1
ATOM 755 C C . PRO A 1 93 ? 3.109 -6.176 -4.963 1.00 88.81 93 PRO A C 1
ATOM 757 O O . PRO A 1 93 ? 2.812 -7.268 -4.465 1.00 88.81 93 PRO A O 1
ATOM 760 N N . GLY A 1 94 ? 3.591 -5.165 -4.242 1.00 91.88 94 GLY A N 1
ATOM 761 C CA . GLY A 1 94 ? 3.663 -5.212 -2.782 1.00 91.88 94 GLY A CA 1
ATOM 762 C C . GLY A 1 94 ? 2.440 -4.539 -2.170 1.00 91.88 94 GLY A C 1
ATOM 763 O O . GLY A 1 94 ? 2.135 -3.412 -2.553 1.00 91.88 94 GLY A O 1
ATOM 764 N N . ILE A 1 95 ? 1.765 -5.186 -1.221 1.00 96.19 95 ILE A N 1
ATOM 765 C CA . ILE A 1 95 ? 0.566 -4.646 -0.556 1.00 96.19 95 ILE A CA 1
ATOM 766 C C . ILE A 1 95 ? 0.806 -4.580 0.943 1.00 96.19 95 ILE A C 1
ATOM 768 O O . ILE A 1 95 ? 1.393 -5.499 1.505 1.00 96.19 95 ILE A O 1
ATOM 772 N N . ILE A 1 96 ? 0.327 -3.523 1.589 1.00 98.19 96 ILE A N 1
ATOM 773 C CA . ILE A 1 96 ? 0.271 -3.414 3.044 1.00 98.19 96 ILE A CA 1
ATOM 774 C C . ILE A 1 96 ? -1.174 -3.092 3.422 1.00 98.19 96 ILE A C 1
ATOM 776 O O . ILE A 1 96 ? -1.723 -2.094 2.968 1.00 98.19 96 ILE A O 1
ATOM 780 N N . ILE A 1 97 ? -1.789 -3.941 4.235 1.00 97.56 97 ILE A N 1
ATOM 781 C CA . ILE A 1 97 ? -3.094 -3.712 4.852 1.00 97.56 97 ILE A CA 1
ATOM 782 C C . ILE A 1 97 ? -2.849 -3.522 6.337 1.00 97.56 97 ILE A C 1
ATOM 784 O O . ILE A 1 97 ? -2.279 -4.404 6.975 1.00 97.56 97 ILE A O 1
ATOM 788 N N . ILE A 1 98 ? -3.287 -2.391 6.871 1.00 98.31 98 ILE A N 1
ATOM 789 C CA . ILE A 1 98 ? -3.200 -2.081 8.296 1.00 98.31 98 ILE A CA 1
ATOM 790 C C . ILE A 1 98 ? -4.579 -1.764 8.855 1.00 98.31 98 ILE A C 1
ATOM 792 O O . ILE A 1 98 ? -5.421 -1.178 8.175 1.00 98.31 98 ILE A O 1
ATOM 796 N N . GLU A 1 99 ? -4.772 -2.146 10.107 1.00 97.38 99 GLU A N 1
ATOM 797 C CA . GLU A 1 99 ? -5.932 -1.846 10.930 1.00 97.38 99 GLU A CA 1
ATOM 798 C C . GLU A 1 99 ? -5.469 -1.500 12.350 1.00 97.38 99 GLU A C 1
ATOM 800 O O . GLU A 1 99 ? -4.631 -2.208 12.925 1.00 97.38 99 GLU A O 1
ATOM 805 N N . GLY A 1 100 ? -6.018 -0.421 12.907 1.00 97.62 100 GLY A N 1
ATOM 806 C CA . GLY A 1 100 ? -5.712 0.084 14.245 1.00 97.62 100 GLY A CA 1
ATOM 807 C C . GLY A 1 100 ? -6.367 1.442 14.487 1.00 97.62 100 GLY A C 1
ATOM 808 O O . GLY A 1 100 ? -7.355 1.773 13.830 1.00 97.62 100 GLY A O 1
ATOM 809 N N . SER A 1 101 ? -5.840 2.246 15.414 1.00 97.75 101 SER A N 1
ATOM 810 C CA . SER A 1 101 ? -6.344 3.617 15.553 1.00 97.75 101 SER A CA 1
ATOM 811 C C . SER A 1 101 ? -6.121 4.387 14.249 1.00 97.75 101 SER A C 1
ATOM 813 O O . SER A 1 101 ? -5.139 4.157 13.536 1.00 97.75 101 SER A O 1
ATOM 815 N N . GLU A 1 102 ? -7.051 5.272 13.901 1.00 97.06 102 GLU 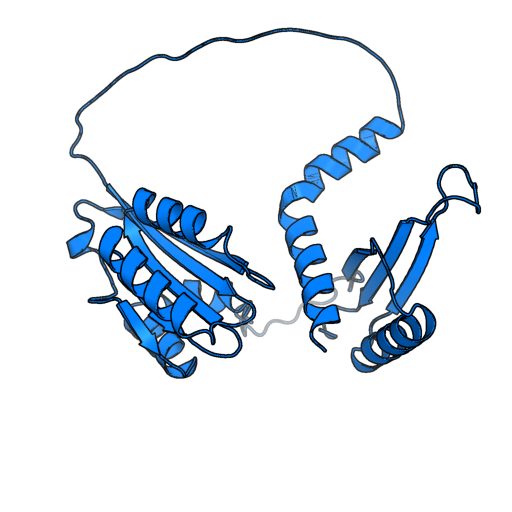A N 1
ATOM 816 C CA . GLU A 1 102 ? -6.919 6.081 12.689 1.00 97.06 102 GLU A CA 1
ATOM 817 C C . GLU A 1 102 ? -5.642 6.932 12.710 1.00 97.06 102 GLU A C 1
ATOM 819 O O . GLU A 1 102 ? -4.945 7.030 11.702 1.00 97.06 102 GLU A O 1
ATOM 824 N N . GLU A 1 103 ? -5.294 7.469 13.879 1.00 96.81 103 GLU A N 1
ATOM 825 C CA . GLU A 1 103 ? -4.079 8.254 14.110 1.00 96.81 103 GLU A CA 1
ATOM 826 C C . GLU A 1 103 ? -2.812 7.426 13.851 1.00 96.81 103 GLU A C 1
ATOM 828 O O . GLU A 1 103 ? -1.933 7.859 13.104 1.00 96.81 103 GLU A O 1
ATOM 833 N N . ASP A 1 104 ? -2.751 6.204 14.386 1.00 98.12 104 ASP A N 1
ATOM 834 C CA . ASP A 1 104 ? -1.625 5.285 14.193 1.00 98.12 104 ASP A CA 1
ATOM 835 C C . ASP A 1 104 ? -1.498 4.835 12.732 1.00 98.12 104 ASP A C 1
ATOM 837 O O . ASP A 1 104 ? -0.393 4.691 12.208 1.00 98.12 104 ASP A O 1
ATOM 841 N N . CYS A 1 105 ? -2.623 4.631 12.039 1.00 97.12 105 CYS A N 1
ATOM 842 C CA . CYS A 1 105 ? -2.607 4.258 10.628 1.00 97.12 105 CYS A CA 1
ATOM 843 C C . CYS A 1 105 ? -2.073 5.396 9.736 1.00 97.12 105 CYS A C 1
ATOM 845 O O . CYS A 1 105 ? -1.360 5.117 8.768 1.00 97.12 105 CYS A O 1
ATOM 847 N N . ILE A 1 106 ? -2.401 6.656 10.051 1.00 95.06 106 ILE A N 1
ATOM 848 C CA . ILE A 1 106 ? -1.851 7.841 9.370 1.00 95.06 106 ILE A CA 1
ATOM 849 C C . ILE A 1 106 ? -0.352 7.955 9.658 1.00 95.06 106 ILE A C 1
ATOM 851 O O . ILE A 1 106 ? 0.441 8.042 8.721 1.00 95.06 106 ILE A O 1
ATOM 855 N N . ALA A 1 107 ? 0.037 7.889 10.935 1.00 95.56 107 ALA A N 1
ATOM 856 C CA . ALA A 1 107 ? 1.429 8.013 11.360 1.00 95.56 107 ALA A CA 1
ATOM 857 C C . ALA A 1 107 ? 2.321 6.930 10.733 1.00 95.56 107 ALA A C 1
ATOM 859 O O . ALA A 1 107 ? 3.385 7.230 10.194 1.00 95.56 107 ALA A O 1
ATOM 860 N N . PHE A 1 108 ? 1.846 5.680 10.697 1.00 98.56 108 PHE A N 1
ATOM 861 C CA . PHE A 1 108 ? 2.535 4.596 10.004 1.00 98.56 108 PHE A CA 1
ATOM 862 C C . PHE A 1 108 ? 2.766 4.911 8.521 1.00 98.56 108 PHE A C 1
ATOM 864 O O . PHE A 1 108 ? 3.869 4.700 8.012 1.00 98.56 108 PHE A O 1
ATOM 871 N N . TYR A 1 109 ? 1.742 5.404 7.813 1.00 97.25 109 TYR A N 1
ATOM 872 C CA . TYR A 1 109 ? 1.881 5.749 6.398 1.00 97.25 109 TYR A CA 1
ATOM 873 C C . TYR A 1 109 ? 2.873 6.899 6.194 1.00 97.25 109 TYR A C 1
ATOM 875 O O . TYR A 1 109 ? 3.741 6.810 5.321 1.00 97.25 109 TYR A O 1
ATOM 883 N N . ASP A 1 110 ? 2.786 7.942 7.021 1.00 93.75 110 ASP A N 1
ATOM 884 C CA . ASP A 1 110 ? 3.693 9.088 6.980 1.00 93.75 110 ASP A CA 1
ATOM 885 C C . ASP A 1 110 ? 5.158 8.686 7.215 1.00 93.75 110 ASP A C 1
ATOM 887 O O . ASP A 1 110 ? 6.036 9.227 6.537 1.00 93.75 110 ASP A O 1
ATOM 891 N N . ASP A 1 111 ? 5.419 7.698 8.077 1.00 95.06 111 ASP A N 1
ATOM 892 C CA . ASP A 1 111 ? 6.761 7.167 8.352 1.00 95.06 111 ASP A CA 1
ATOM 893 C C . ASP A 1 111 ? 7.337 6.330 7.207 1.00 95.06 111 ASP A C 1
ATOM 895 O O . ASP A 1 111 ? 8.536 6.418 6.914 1.00 95.06 111 ASP A O 1
ATOM 899 N N . ILE A 1 112 ? 6.516 5.503 6.547 1.00 95.56 112 ILE A N 1
ATOM 900 C CA . ILE A 1 112 ? 7.001 4.664 5.443 1.00 95.56 112 ILE A CA 1
ATOM 901 C C . ILE A 1 112 ? 7.099 5.436 4.129 1.00 95.56 112 ILE A C 1
ATOM 903 O O . ILE A 1 112 ? 7.964 5.120 3.311 1.00 95.56 112 ILE A O 1
ATOM 907 N N . ARG A 1 113 ? 6.247 6.444 3.904 1.00 91.31 113 ARG A N 1
ATOM 908 C CA . ARG A 1 113 ? 6.188 7.235 2.666 1.00 91.31 113 ARG A CA 1
ATOM 909 C C . ARG A 1 113 ? 7.545 7.796 2.206 1.00 91.31 113 ARG A C 1
ATOM 911 O O . ARG A 1 113 ? 7.830 7.653 1.018 1.00 91.31 113 ARG A O 1
ATOM 918 N N . PRO A 1 114 ? 8.405 8.383 3.064 1.00 89.50 114 PRO A N 1
ATOM 919 C CA . PRO A 1 114 ? 9.686 8.951 2.636 1.00 89.50 114 PRO A CA 1
ATOM 920 C C . PRO A 1 114 ? 10.765 7.908 2.314 1.00 89.50 114 PRO A C 1
ATOM 922 O O . PRO A 1 114 ? 11.868 8.280 1.908 1.00 89.50 114 PRO A O 1
ATOM 925 N N . TRP A 1 115 ? 10.514 6.609 2.508 1.00 88.62 115 TRP A N 1
ATOM 926 C CA . TRP A 1 115 ? 11.504 5.592 2.153 1.00 88.62 115 TRP A CA 1
ATOM 927 C C . TRP A 1 115 ? 11.692 5.500 0.633 1.00 88.62 115 TRP A C 1
ATOM 929 O O . TRP A 1 115 ? 10.906 6.009 -0.162 1.00 88.62 115 TRP A O 1
ATOM 939 N N . SER A 1 116 ? 12.731 4.783 0.201 1.00 82.06 116 SER A N 1
ATOM 940 C CA . SER A 1 116 ? 13.031 4.559 -1.217 1.00 82.06 116 SER A CA 1
ATOM 941 C C . SER A 1 116 ? 12.031 3.598 -1.879 1.00 82.06 116 SER A C 1
ATOM 943 O O . SER A 1 116 ? 12.278 2.399 -2.063 1.00 82.06 116 SER A O 1
ATOM 945 N N . TRP A 1 117 ? 10.852 4.109 -2.215 1.00 85.19 117 TRP A N 1
ATOM 946 C CA . TRP A 1 117 ? 9.840 3.432 -3.022 1.00 85.19 117 TRP A CA 1
ATOM 947 C C . TRP A 1 117 ? 9.965 3.855 -4.485 1.00 85.19 117 TRP A C 1
ATOM 949 O O . TRP A 1 117 ? 10.162 5.028 -4.776 1.00 85.19 117 TRP A O 1
ATOM 959 N N . LYS A 1 118 ? 9.810 2.911 -5.424 1.00 75.44 118 LYS A N 1
ATOM 960 C CA . LYS A 1 118 ? 9.550 3.283 -6.828 1.00 75.44 118 LYS A CA 1
ATOM 961 C C . LYS A 1 118 ? 8.144 3.868 -6.988 1.00 75.44 118 LYS A C 1
ATOM 963 O O . LYS A 1 118 ? 7.924 4.710 -7.846 1.00 75.44 118 LYS A O 1
ATOM 968 N N . PHE A 1 119 ? 7.210 3.364 -6.185 1.00 79.81 119 PHE A N 1
ATOM 969 C CA . PHE A 1 119 ? 5.820 3.784 -6.142 1.00 79.81 119 PHE A CA 1
ATOM 970 C C . PHE A 1 119 ? 5.184 3.296 -4.833 1.00 79.81 119 PHE A C 1
ATOM 972 O O . PHE A 1 119 ? 5.424 2.142 -4.447 1.00 79.81 119 PHE A O 1
ATOM 979 N N . LEU A 1 120 ? 4.405 4.159 -4.180 1.00 87.88 120 LEU A N 1
ATOM 980 C CA . LEU A 1 120 ? 3.642 3.887 -2.962 1.00 87.88 120 LEU A CA 1
ATOM 981 C C . LEU A 1 120 ? 2.411 4.805 -2.942 1.00 87.88 120 LEU A C 1
ATOM 983 O O . LEU A 1 120 ? 2.574 6.012 -3.073 1.00 87.88 120 LEU A O 1
ATOM 987 N N . VAL A 1 121 ? 1.215 4.251 -2.756 1.00 86.38 121 VAL A N 1
ATOM 988 C CA . VAL A 1 121 ? -0.033 5.024 -2.674 1.00 86.38 121 VAL A CA 1
ATOM 989 C C . VAL A 1 121 ? -1.037 4.321 -1.768 1.00 86.38 121 VAL A C 1
ATOM 991 O O . VAL A 1 121 ? -1.056 3.090 -1.689 1.00 86.38 121 VAL A O 1
ATOM 994 N N . VAL A 1 122 ? -1.913 5.077 -1.116 1.00 90.25 122 VAL A N 1
ATOM 995 C CA . VAL A 1 122 ? -3.098 4.522 -0.453 1.00 90.25 122 VAL A CA 1
ATOM 996 C C . VAL A 1 122 ? -4.194 4.323 -1.501 1.00 90.25 122 VAL A C 1
ATOM 998 O O . VAL A 1 122 ? -4.574 5.268 -2.181 1.00 90.25 122 VAL A O 1
ATOM 1001 N N . ARG A 1 123 ? -4.697 3.094 -1.667 1.00 87.69 123 ARG A N 1
ATOM 1002 C CA . ARG A 1 123 ? -5.764 2.778 -2.643 1.00 87.69 123 ARG A CA 1
ATOM 1003 C C . ARG A 1 123 ? -7.108 2.428 -2.017 1.00 87.69 123 ARG A C 1
ATOM 1005 O O . ARG A 1 123 ? -8.084 2.230 -2.732 1.00 87.69 123 ARG A O 1
ATOM 1012 N N . GLY A 1 124 ? -7.155 2.283 -0.702 1.00 85.12 124 GLY A N 1
ATOM 1013 C CA . GLY A 1 124 ? -8.384 1.987 0.011 1.00 85.12 124 GLY A CA 1
ATOM 1014 C C . GLY A 1 124 ? -8.269 2.451 1.445 1.00 85.12 124 GLY A C 1
ATOM 1015 O O . GLY A 1 124 ? -7.276 2.158 2.110 1.00 85.12 124 GLY A O 1
ATOM 1016 N N . GLU A 1 125 ? -9.295 3.148 1.908 1.00 89.38 125 GLU A N 1
ATOM 1017 C CA . GLU A 1 125 ? -9.423 3.587 3.288 1.00 89.38 125 GLU A CA 1
ATOM 1018 C C . GLU A 1 125 ? -10.833 3.276 3.775 1.00 89.38 125 GLU A C 1
ATOM 1020 O O . GLU A 1 125 ? -11.808 3.384 3.031 1.00 89.38 125 GLU A O 1
ATOM 1025 N N . GLN A 1 126 ? -10.939 2.871 5.032 1.00 89.06 126 GLN A N 1
ATOM 1026 C CA . GLN A 1 126 ? -12.211 2.712 5.714 1.00 89.06 126 GLN A CA 1
ATOM 1027 C C . GLN A 1 126 ? -12.033 3.170 7.155 1.00 89.06 126 GLN A C 1
ATOM 1029 O O . GLN A 1 126 ? -11.075 2.778 7.816 1.00 89.06 126 GLN A O 1
ATOM 1034 N N . GLN A 1 127 ? -12.974 3.973 7.640 1.00 92.31 127 GLN A N 1
ATOM 1035 C CA . GLN A 1 127 ? -13.016 4.424 9.025 1.00 92.31 127 GLN A CA 1
ATOM 1036 C C . GLN A 1 127 ? -14.322 3.976 9.671 1.00 92.31 127 GLN A C 1
ATOM 1038 O O . GLN A 1 127 ? -15.373 3.956 9.027 1.00 92.31 127 GLN A O 1
ATOM 1043 N N . GLU A 1 128 ? -14.256 3.616 10.945 1.00 90.38 128 GLU A N 1
ATOM 1044 C CA . GLU A 1 128 ? -15.401 3.151 11.717 1.00 90.38 128 GLU A CA 1
ATOM 1045 C C . GLU A 1 128 ? -15.352 3.753 13.122 1.00 90.38 128 GLU A C 1
ATOM 1047 O O . GLU A 1 128 ? -14.321 3.710 13.792 1.00 90.38 128 GLU A O 1
ATOM 1052 N N . SER A 1 129 ? -16.465 4.336 13.568 1.00 94.25 129 SER A N 1
ATOM 1053 C CA . SER A 1 129 ? -16.584 4.842 14.935 1.00 94.25 129 SER A CA 1
ATOM 1054 C C . SER A 1 129 ? -16.895 3.680 15.873 1.00 94.25 129 SER A C 1
ATOM 1056 O O . SER A 1 129 ? -17.917 3.013 15.715 1.00 94.25 129 SER A O 1
ATOM 1058 N N . VAL A 1 130 ? -16.009 3.425 16.834 1.00 93.81 130 VAL A N 1
ATOM 1059 C CA . VAL A 1 130 ? -16.062 2.251 17.711 1.00 93.81 130 VAL A CA 1
ATOM 1060 C C . VAL A 1 130 ? -15.893 2.647 19.176 1.00 93.81 130 VAL A C 1
ATOM 1062 O O . VAL A 1 130 ? -15.264 3.654 19.505 1.00 93.81 130 VAL A O 1
ATOM 1065 N N . ALA A 1 131 ? -16.453 1.843 20.079 1.00 91.38 131 ALA A N 1
ATOM 1066 C CA . ALA A 1 131 ? -16.278 2.035 21.521 1.00 91.38 131 ALA A CA 1
ATOM 1067 C C . ALA A 1 131 ? -14.885 1.592 22.008 1.00 91.38 131 ALA A C 1
ATOM 1069 O O . ALA A 1 131 ? -14.360 2.156 22.965 1.00 91.38 131 ALA A O 1
ATOM 1070 N N . GLY A 1 132 ? -14.283 0.610 21.330 1.00 91.69 132 GLY A N 1
ATOM 1071 C CA . GLY A 1 132 ? -12.943 0.101 21.599 1.00 91.69 132 GLY A CA 1
ATOM 1072 C C . GLY A 1 132 ? -12.312 -0.422 20.314 1.00 91.69 132 GLY A C 1
ATOM 1073 O O . GLY A 1 132 ? -12.951 -1.151 19.558 1.00 91.69 132 GLY A O 1
ATOM 1074 N N . ILE A 1 133 ? -11.068 -0.019 20.047 1.00 92.62 133 ILE A N 1
ATOM 1075 C CA . ILE A 1 133 ? -10.343 -0.401 18.826 1.00 92.62 133 ILE A CA 1
ATOM 1076 C C . ILE A 1 133 ? -10.099 -1.906 18.809 1.00 92.62 133 ILE A C 1
ATOM 1078 O O . ILE A 1 133 ? -10.407 -2.553 17.816 1.00 92.62 133 ILE A O 1
ATOM 1082 N N . ASP A 1 134 ? -9.574 -2.459 19.904 1.00 91.25 134 ASP A N 1
ATOM 1083 C CA . ASP A 1 134 ? -9.110 -3.848 19.949 1.00 91.25 134 ASP A CA 1
ATOM 1084 C C . ASP A 1 134 ? -10.257 -4.861 19.765 1.00 91.25 134 ASP A C 1
ATOM 1086 O O . ASP A 1 134 ? -10.065 -5.859 19.077 1.00 91.25 134 ASP A O 1
ATOM 1090 N N . ASP A 1 135 ? -11.466 -4.558 20.252 1.00 91.00 135 ASP A N 1
ATOM 1091 C CA . ASP A 1 135 ? -12.658 -5.405 20.068 1.00 91.00 135 ASP A CA 1
ATOM 1092 C C . ASP A 1 135 ? -13.221 -5.361 18.636 1.00 91.00 135 ASP A C 1
ATOM 1094 O O . ASP A 1 135 ? -13.905 -6.285 18.192 1.00 91.00 135 ASP A O 1
ATOM 1098 N N . ALA A 1 136 ? -12.966 -4.270 17.909 1.00 93.00 136 ALA A N 1
ATOM 1099 C CA . ALA A 1 136 ? -13.492 -4.047 16.566 1.00 93.00 136 ALA A CA 1
ATOM 1100 C C . ALA A 1 136 ? -12.534 -4.498 15.448 1.00 93.00 136 ALA A C 1
ATOM 1102 O O . ALA A 1 136 ? -12.930 -4.518 14.274 1.00 93.00 136 ALA A O 1
ATOM 1103 N N . ARG A 1 137 ? -11.294 -4.877 15.796 1.00 94.06 137 ARG A N 1
ATOM 1104 C CA . ARG A 1 137 ? -10.300 -5.377 14.839 1.00 94.06 137 ARG A CA 1
ATOM 1105 C C . ARG A 1 137 ? -10.788 -6.649 14.153 1.00 94.06 137 ARG A C 1
ATOM 1107 O O . ARG A 1 137 ? -11.363 -7.547 14.765 1.00 94.06 137 ARG A O 1
ATOM 1114 N N . LYS A 1 138 ? -10.524 -6.735 12.856 1.00 94.69 138 LYS A N 1
ATOM 1115 C CA . LYS A 1 138 ? -10.775 -7.905 12.011 1.00 94.69 138 LYS A CA 1
ATOM 1116 C C . LYS A 1 138 ? -9.535 -8.777 11.858 1.00 94.69 138 LYS A C 1
ATOM 1118 O O . LYS A 1 138 ? -9.667 -9.962 11.553 1.00 94.69 138 LYS A O 1
ATOM 1123 N N . PHE A 1 139 ? -8.351 -8.209 12.063 1.00 93.88 139 PHE A N 1
ATOM 1124 C CA . PHE A 1 139 ? -7.083 -8.927 12.020 1.00 93.88 139 PHE A CA 1
ATOM 1125 C C . PHE A 1 139 ? -6.512 -9.123 13.428 1.00 93.88 139 PHE A C 1
ATOM 1127 O O . PHE A 1 139 ? -6.330 -8.165 14.172 1.00 93.88 139 PHE A O 1
ATOM 1134 N N . GLU A 1 140 ? -6.183 -10.365 13.785 1.00 91.12 140 GLU A N 1
ATOM 1135 C CA . GLU A 1 140 ? -5.629 -10.693 15.111 1.00 91.12 140 GLU A CA 1
ATOM 1136 C C . GLU A 1 140 ? -4.169 -10.238 15.272 1.00 91.12 140 GLU A C 1
ATOM 1138 O O . GLU A 1 140 ? -3.733 -9.861 16.355 1.00 91.12 140 GLU A O 1
ATOM 1143 N N . GLN A 1 141 ? -3.399 -10.284 14.185 1.00 94.88 141 GLN A N 1
ATOM 1144 C CA . GLN A 1 141 ? -1.970 -9.980 14.157 1.00 94.88 141 GLN A CA 1
ATOM 1145 C C . GLN A 1 141 ? -1.575 -9.397 12.798 1.00 94.88 141 GLN A C 1
ATOM 1147 O O . GLN A 1 141 ? -2.389 -9.349 11.873 1.00 94.88 141 GLN A O 1
ATOM 1152 N N . PHE A 1 142 ? -0.329 -8.941 12.675 1.00 97.81 142 PHE A N 1
ATOM 1153 C CA . PHE A 1 142 ? 0.235 -8.522 11.396 1.00 97.81 142 PHE A CA 1
ATOM 1154 C C . PHE A 1 142 ? 1.110 -9.622 10.790 1.00 97.81 142 PHE A C 1
ATOM 1156 O O . PHE A 1 142 ? 2.066 -10.066 11.426 1.00 97.81 142 PHE A O 1
ATOM 1163 N N . LEU A 1 143 ? 0.795 -10.057 9.568 1.00 96.81 143 LEU A N 1
ATOM 1164 C CA . LEU A 1 143 ? 1.467 -11.183 8.914 1.00 96.81 143 LEU A CA 1
ATOM 1165 C C . LEU A 1 143 ? 2.158 -10.793 7.607 1.00 96.81 143 LEU A C 1
ATOM 1167 O O . LEU A 1 143 ? 1.602 -10.086 6.770 1.00 96.81 143 LEU A O 1
ATOM 1171 N N . GLU A 1 144 ? 3.357 -11.334 7.400 1.00 97.12 144 GLU A N 1
ATOM 1172 C CA . GLU A 1 144 ? 4.030 -11.322 6.101 1.00 97.12 144 GLU A CA 1
ATOM 1173 C C . GLU A 1 144 ? 3.575 -12.532 5.271 1.00 97.12 144 GLU A C 1
ATOM 1175 O O . GLU A 1 144 ? 3.627 -13.667 5.744 1.00 97.12 144 GLU A O 1
ATOM 1180 N N . VAL A 1 145 ? 3.142 -12.294 4.032 1.00 94.31 145 VAL A N 1
ATOM 1181 C CA . VAL A 1 145 ? 2.697 -13.328 3.082 1.00 94.31 145 VAL A CA 1
ATOM 1182 C C . VAL A 1 145 ? 3.281 -13.063 1.697 1.00 94.31 145 VAL A C 1
ATOM 1184 O O . VAL A 1 145 ? 3.597 -11.923 1.362 1.00 94.31 145 VAL A O 1
ATOM 1187 N N . ASP A 1 146 ? 3.422 -14.086 0.862 1.00 89.75 146 ASP A N 1
ATOM 1188 C CA . ASP A 1 146 ? 3.944 -13.973 -0.508 1.00 89.75 146 ASP A CA 1
ATOM 1189 C C . ASP A 1 146 ? 2.862 -14.083 -1.593 1.00 89.75 146 ASP A C 1
ATOM 1191 O O . ASP A 1 146 ? 3.025 -13.520 -2.680 1.00 89.75 146 ASP A O 1
ATOM 1195 N N . ASP A 1 147 ? 1.732 -14.720 -1.285 1.00 88.31 147 ASP A N 1
ATOM 1196 C CA . ASP A 1 147 ? 0.612 -14.905 -2.203 1.00 88.31 147 ASP A CA 1
ATOM 1197 C C . ASP A 1 147 ? -0.535 -13.904 -1.954 1.00 88.31 147 ASP A C 1
ATOM 1199 O O . ASP A 1 147 ? -1.040 -13.726 -0.843 1.00 88.31 147 ASP A O 1
ATOM 1203 N N . MET A 1 148 ? -0.987 -13.264 -3.035 1.00 87.94 148 MET A N 1
ATOM 1204 C CA . MET A 1 148 ? -2.148 -12.373 -3.039 1.00 87.94 148 MET A CA 1
ATOM 1205 C C . MET A 1 148 ? -3.453 -13.113 -2.715 1.00 87.94 148 MET A C 1
ATOM 1207 O O . MET A 1 148 ? -4.355 -12.533 -2.110 1.00 87.94 148 MET A O 1
ATOM 1211 N N . SER A 1 149 ? -3.563 -14.386 -3.106 1.00 87.38 149 SER A N 1
ATOM 1212 C CA . SER A 1 149 ? -4.759 -15.203 -2.881 1.00 87.38 149 SER A CA 1
ATOM 1213 C C . SER A 1 149 ? -5.075 -15.348 -1.389 1.00 87.38 149 SER A C 1
ATOM 1215 O O . SER A 1 149 ? -6.242 -15.295 -0.995 1.00 87.38 149 SER A O 1
ATOM 1217 N N . VAL A 1 150 ? -4.032 -15.425 -0.555 1.00 89.81 150 VAL A N 1
ATOM 1218 C CA . VAL A 1 150 ? -4.130 -15.484 0.907 1.00 89.81 150 VAL A CA 1
ATOM 1219 C C . VAL A 1 150 ? -4.753 -14.196 1.437 1.00 89.81 150 VAL A C 1
ATOM 1221 O O . VAL A 1 150 ? -5.747 -14.249 2.161 1.00 89.81 150 VAL A O 1
ATOM 1224 N N . VAL A 1 151 ? -4.242 -13.036 1.013 1.00 91.81 151 VAL A N 1
ATOM 1225 C CA . VAL A 1 151 ? -4.786 -11.728 1.413 1.00 91.81 151 VAL A CA 1
ATOM 1226 C C . VAL A 1 151 ? -6.249 -11.591 0.991 1.00 91.81 151 VAL A C 1
ATOM 1228 O O . VAL A 1 151 ? -7.101 -11.268 1.817 1.00 91.81 151 VAL A O 1
ATOM 1231 N N . ALA A 1 152 ? -6.561 -11.905 -0.269 1.00 90.12 152 ALA A N 1
ATOM 1232 C CA . ALA A 1 152 ? -7.917 -11.823 -0.803 1.00 90.12 152 ALA A CA 1
ATOM 1233 C C . ALA A 1 152 ? -8.900 -12.720 -0.028 1.00 90.12 152 ALA A C 1
ATOM 1235 O O . ALA A 1 152 ? -9.995 -12.284 0.338 1.00 90.12 152 ALA A O 1
ATOM 1236 N N . GLN A 1 153 ? -8.505 -13.967 0.261 1.00 90.38 153 GLN A N 1
ATOM 1237 C CA . GLN A 1 153 ? -9.331 -14.910 1.012 1.00 90.38 153 GLN A CA 1
ATOM 1238 C C . GLN A 1 153 ? -9.571 -14.429 2.448 1.00 90.38 153 GLN A C 1
ATOM 1240 O O . GLN A 1 153 ? -10.694 -14.536 2.943 1.00 90.38 153 GLN A O 1
ATOM 1245 N N . HIS A 1 154 ? -8.548 -13.892 3.115 1.00 91.75 154 HIS A N 1
ATOM 1246 C CA . HIS A 1 154 ? -8.693 -13.348 4.463 1.00 91.75 154 HIS A CA 1
ATOM 1247 C C . HIS A 1 154 ? -9.605 -12.122 4.485 1.00 91.75 154 HIS A C 1
ATOM 1249 O O . HIS A 1 154 ? -10.550 -12.107 5.272 1.00 91.75 154 HIS A O 1
ATOM 1255 N N . CYS A 1 155 ? -9.409 -11.157 3.580 1.00 91.38 155 CYS A N 1
ATOM 1256 C CA . CYS A 1 155 ? -10.298 -10.002 3.450 1.00 91.38 155 CYS A CA 1
ATOM 1257 C C . CYS A 1 155 ? -11.755 -10.431 3.230 1.00 91.38 155 CYS A C 1
ATOM 1259 O O . CYS A 1 155 ? -12.642 -9.899 3.890 1.00 91.38 155 CYS A O 1
ATOM 1261 N N . ARG A 1 156 ? -12.016 -11.441 2.388 1.00 92.00 156 ARG A N 1
ATOM 1262 C CA . ARG A 1 156 ? -13.363 -12.012 2.224 1.00 92.00 156 ARG A CA 1
ATOM 1263 C C . ARG A 1 156 ? -13.924 -12.590 3.518 1.00 92.00 156 ARG A C 1
ATOM 1265 O O . ARG A 1 156 ? -15.051 -12.271 3.878 1.00 92.00 156 ARG A O 1
ATOM 1272 N N . LYS A 1 157 ? -13.145 -13.411 4.227 1.00 92.81 157 LYS A N 1
ATOM 1273 C CA . LYS A 1 157 ? -13.578 -14.054 5.480 1.00 92.81 157 LYS A CA 1
ATOM 1274 C C . LYS A 1 157 ? -13.984 -13.043 6.553 1.00 92.81 157 LYS A C 1
ATOM 1276 O O . LYS A 1 157 ? -14.903 -13.322 7.313 1.00 92.81 157 LYS A O 1
ATOM 1281 N N . VAL A 1 158 ? -13.327 -11.884 6.602 1.00 92.19 158 VAL A N 1
ATOM 1282 C CA . VAL A 1 158 ? -13.574 -10.860 7.631 1.00 92.19 158 VAL A CA 1
ATOM 1283 C C . VAL A 1 158 ? -14.471 -9.704 7.166 1.00 92.19 158 VAL A C 1
ATOM 1285 O O . VAL A 1 158 ? -14.643 -8.730 7.896 1.00 92.19 158 VAL A O 1
ATOM 1288 N N . GLY A 1 159 ? -15.053 -9.800 5.964 1.00 91.31 159 GLY A N 1
ATOM 1289 C CA . GLY A 1 159 ? -15.973 -8.792 5.422 1.00 91.31 159 GLY A CA 1
ATOM 1290 C C . GLY A 1 159 ? -15.304 -7.542 4.833 1.00 91.31 159 GLY A C 1
ATOM 1291 O O . GLY A 1 159 ? -15.972 -6.539 4.614 1.00 91.31 159 GLY A O 1
ATOM 1292 N N . LEU A 1 160 ? -14.002 -7.590 4.544 1.00 91.88 160 LEU A N 1
ATOM 1293 C CA . LEU A 1 160 ? -13.217 -6.510 3.928 1.00 91.88 160 LEU A CA 1
ATOM 1294 C C . LEU A 1 160 ? -12.957 -6.733 2.422 1.00 91.88 160 LEU A C 1
ATOM 1296 O O . LEU A 1 160 ? -12.061 -6.116 1.845 1.00 91.88 160 LEU A O 1
ATOM 1300 N N . GLU A 1 161 ? -13.720 -7.609 1.755 1.00 90.44 161 GLU A N 1
ATOM 1301 C CA . GLU A 1 161 ? -13.557 -7.885 0.315 1.00 90.44 161 GLU A CA 1
ATOM 1302 C C . GLU A 1 161 ? -13.754 -6.632 -0.546 1.00 90.44 161 GLU A C 1
ATOM 1304 O O . GLU A 1 161 ? -12.990 -6.421 -1.483 1.00 90.44 161 GLU A O 1
ATOM 1309 N N . ALA A 1 162 ? -14.720 -5.772 -0.211 1.00 82.56 162 ALA A N 1
ATOM 1310 C CA . ALA A 1 162 ? -14.971 -4.536 -0.952 1.00 82.56 162 ALA A CA 1
ATOM 1311 C C . ALA A 1 162 ? -13.778 -3.564 -0.884 1.00 82.56 162 ALA A C 1
ATOM 1313 O O . ALA A 1 162 ? -13.366 -3.017 -1.910 1.00 82.56 162 ALA A O 1
ATOM 1314 N N . LEU A 1 163 ? -13.175 -3.406 0.303 1.00 84.19 163 LEU A N 1
ATOM 1315 C CA . LEU A 1 163 ? -11.970 -2.594 0.506 1.00 84.19 163 LEU A CA 1
ATOM 1316 C C . LEU A 1 163 ? -10.803 -3.144 -0.325 1.00 84.19 163 LEU A C 1
ATOM 1318 O O . LEU A 1 163 ? -10.126 -2.402 -1.039 1.00 84.19 163 LEU A O 1
ATOM 1322 N N . PHE A 1 164 ? -10.610 -4.465 -0.285 1.00 86.94 164 PHE A N 1
ATOM 1323 C CA . PHE A 1 164 ? -9.580 -5.138 -1.066 1.00 86.94 164 PHE A CA 1
ATOM 1324 C C . PHE A 1 164 ? -9.801 -4.972 -2.579 1.00 86.94 164 PHE A C 1
ATOM 1326 O O . PHE A 1 164 ? -8.893 -4.533 -3.282 1.00 86.94 164 PHE A O 1
ATOM 1333 N N . ARG A 1 165 ? -11.004 -5.239 -3.097 1.00 83.31 165 ARG A N 1
ATOM 1334 C CA . ARG A 1 165 ? -11.329 -5.108 -4.530 1.00 83.31 165 ARG A CA 1
ATOM 1335 C C . ARG A 1 165 ? -11.159 -3.682 -5.046 1.00 83.31 165 ARG A C 1
ATOM 1337 O O . ARG A 1 165 ? -10.512 -3.494 -6.075 1.00 83.31 165 ARG A O 1
ATOM 1344 N N . THR A 1 166 ? -11.652 -2.696 -4.294 1.00 74.00 166 THR A N 1
ATOM 1345 C CA . THR A 1 166 ? -11.485 -1.266 -4.607 1.00 74.00 166 THR A CA 1
ATOM 1346 C C . THR A 1 166 ? -10.009 -0.924 -4.754 1.00 74.00 166 THR A C 1
ATOM 1348 O O . THR A 1 166 ? -9.593 -0.338 -5.751 1.00 74.00 166 THR A O 1
ATOM 1351 N N . SER A 1 167 ? -9.179 -1.397 -3.823 1.00 73.69 167 SER A N 1
ATOM 1352 C CA . SER A 1 167 ? -7.743 -1.143 -3.889 1.00 73.69 167 SER A CA 1
ATOM 1353 C C . SER A 1 167 ? -7.040 -1.811 -5.080 1.00 73.69 167 SER A C 1
ATOM 1355 O O . SER A 1 167 ? -6.022 -1.323 -5.582 1.00 73.69 167 SER A O 1
ATOM 1357 N N . MET A 1 168 ? -7.581 -2.943 -5.538 1.00 79.88 168 MET A N 1
ATOM 1358 C CA . MET A 1 168 ? -7.091 -3.682 -6.699 1.00 79.88 168 MET A CA 1
ATOM 1359 C C . MET A 1 168 ? -7.668 -3.135 -8.011 1.00 79.88 168 MET A C 1
ATOM 1361 O O . MET A 1 168 ? -7.324 -3.654 -9.068 1.00 79.88 168 MET A O 1
ATOM 1365 N N . LYS A 1 169 ? -8.499 -2.079 -7.954 1.00 74.38 169 LYS A N 1
ATOM 1366 C CA . LYS A 1 169 ? -9.240 -1.501 -9.088 1.00 74.38 169 LYS A CA 1
ATOM 1367 C C . LYS A 1 169 ? -10.147 -2.519 -9.794 1.00 74.38 169 LYS A C 1
ATOM 1369 O O . LYS A 1 169 ? -10.412 -2.409 -10.986 1.00 74.38 169 LYS A O 1
ATOM 1374 N N . VAL A 1 170 ? -10.632 -3.513 -9.051 1.00 68.38 170 VAL A N 1
ATOM 1375 C CA . VAL A 1 170 ? -11.598 -4.500 -9.543 1.00 68.38 170 VAL A CA 1
ATOM 1376 C C . VAL A 1 170 ? -12.990 -4.007 -9.165 1.00 68.38 170 VAL A C 1
ATOM 1378 O O . VAL A 1 170 ? -13.448 -4.223 -8.043 1.00 68.38 170 VAL A O 1
ATOM 1381 N N . TYR A 1 171 ? -13.645 -3.296 -10.081 1.00 54.62 171 TYR A N 1
ATOM 1382 C CA . TYR A 1 171 ? -15.024 -2.844 -9.900 1.00 54.62 171 TYR A CA 1
ATOM 1383 C C . TYR A 1 171 ? -16.000 -3.988 -10.199 1.00 54.62 171 TYR A C 1
ATOM 1385 O O . TYR A 1 171 ? -15.773 -4.787 -11.107 1.00 54.62 171 TYR A O 1
ATOM 1393 N N . GLU A 1 172 ? -17.086 -4.091 -9.432 1.00 47.00 172 GLU A N 1
ATOM 1394 C CA . GLU A 1 172 ? -18.141 -5.064 -9.718 1.00 47.00 172 GLU A CA 1
ATOM 1395 C C . GLU A 1 172 ? -18.863 -4.686 -11.013 1.00 47.00 172 GLU A C 1
ATOM 1397 O O . GLU A 1 172 ? -19.585 -3.692 -11.072 1.00 47.00 172 GLU A O 1
ATOM 1402 N N . SER A 1 173 ? -18.713 -5.509 -12.051 1.00 38.81 173 SER A N 1
ATOM 1403 C CA . SER A 1 173 ? -19.666 -5.538 -13.154 1.00 38.81 173 SER A CA 1
ATOM 1404 C C . SER A 1 173 ? -20.978 -6.103 -12.609 1.00 38.81 173 SER A C 1
ATOM 1406 O O . SER A 1 173 ? -21.117 -7.322 -12.460 1.00 38.81 173 SER A O 1
ATOM 1408 N N . LYS A 1 174 ? -21.936 -5.240 -12.257 1.00 36.22 174 LYS A N 1
ATOM 1409 C CA . LYS A 1 174 ? -23.310 -5.690 -12.008 1.00 36.22 174 LYS A CA 1
ATOM 1410 C C . LYS A 1 174 ? -23.809 -6.383 -13.273 1.00 36.22 174 LYS A C 1
ATOM 1412 O O . LYS A 1 174 ? -23.976 -5.754 -14.312 1.00 36.22 174 LYS A O 1
ATOM 1417 N N . SER A 1 175 ? -23.993 -7.693 -13.183 1.00 37.91 175 SER A N 1
ATOM 1418 C CA . SER A 1 175 ? -24.683 -8.483 -14.192 1.00 37.91 175 SER A CA 1
ATOM 1419 C C . SER A 1 175 ? -26.178 -8.317 -13.960 1.00 37.91 175 SER A C 1
ATOM 1421 O O . SER A 1 175 ? -26.785 -9.087 -13.228 1.00 37.91 175 SER A O 1
ATOM 1423 N N . GLU A 1 176 ? -26.770 -7.293 -14.566 1.00 35.41 176 GLU A N 1
ATOM 1424 C CA . GLU A 1 176 ? -28.220 -7.207 -14.714 1.00 35.41 176 GLU A CA 1
ATOM 1425 C C . GLU A 1 176 ? -28.532 -6.946 -16.184 1.00 35.41 176 GLU A C 1
ATOM 1427 O O . GLU A 1 176 ? -28.218 -5.910 -16.764 1.00 35.41 176 GLU A O 1
ATOM 1432 N N . SER A 1 177 ? -29.089 -7.984 -16.793 1.00 40.22 177 SER A N 1
ATOM 1433 C CA . SER A 1 177 ? -29.810 -7.958 -18.049 1.00 40.22 177 SER A CA 1
ATOM 1434 C C . SER A 1 177 ? -30.904 -6.895 -18.009 1.00 40.22 177 SER A C 1
ATOM 1436 O O . SER A 1 177 ? -31.897 -7.099 -17.322 1.00 40.22 177 SER A O 1
ATOM 1438 N N . ASP A 1 178 ? -30.742 -5.821 -18.777 1.00 30.03 178 ASP A N 1
ATOM 1439 C CA . ASP A 1 178 ? -31.860 -5.118 -19.398 1.00 30.03 178 ASP A CA 1
ATOM 1440 C C . ASP A 1 178 ? -31.393 -4.293 -20.603 1.00 30.03 178 ASP A C 1
ATOM 1442 O O . ASP A 1 178 ? -30.413 -3.550 -20.568 1.00 30.03 178 ASP A O 1
ATOM 1446 N N . ASN A 1 179 ? -32.119 -4.471 -21.705 1.00 43.41 179 ASN A N 1
ATOM 1447 C CA . ASN A 1 179 ? -31.990 -3.698 -22.930 1.00 43.41 179 ASN A CA 1
ATOM 1448 C C . ASN A 1 179 ? -32.384 -2.237 -22.666 1.00 43.41 179 ASN A C 1
ATOM 1450 O O . ASN A 1 179 ? -33.573 -1.940 -22.572 1.00 43.41 179 ASN A O 1
ATOM 1454 N N . HIS A 1 180 ? -31.427 -1.307 -22.697 1.00 31.55 180 HIS A N 1
ATOM 1455 C CA . HIS A 1 180 ? -31.675 -0.014 -23.330 1.00 31.55 180 HIS A CA 1
ATOM 1456 C C . HIS A 1 180 ? -30.400 0.596 -23.927 1.00 31.55 180 HIS A C 1
ATOM 1458 O O . HIS A 1 180 ? -29.321 0.615 -23.351 1.00 31.55 180 HIS A O 1
ATOM 1464 N N . SER A 1 181 ? -30.601 1.051 -25.153 1.00 35.53 181 SER A N 1
ATOM 1465 C CA . SER A 1 181 ? -29.719 1.632 -26.154 1.00 35.53 181 SER A CA 1
ATOM 1466 C C . SER A 1 181 ? -28.931 2.896 -25.765 1.00 35.53 181 SER A C 1
ATOM 1468 O O . SER A 1 181 ? -29.520 3.845 -25.256 1.00 35.53 181 SER A O 1
ATOM 1470 N N . VAL A 1 182 ? -27.682 2.930 -26.254 1.00 47.28 182 VAL A N 1
ATOM 1471 C CA . VAL A 1 182 ? -26.830 4.089 -26.603 1.00 47.28 182 VAL A CA 1
ATOM 1472 C C . VAL A 1 182 ? -26.427 5.008 -25.444 1.00 47.28 182 VAL A C 1
ATOM 1474 O O . VAL A 1 182 ? -27.116 5.976 -25.141 1.00 47.28 182 VAL A O 1
ATOM 1477 N N . GLU A 1 183 ? -25.219 4.791 -24.915 1.00 39.00 183 GLU A N 1
ATOM 1478 C CA . GLU A 1 183 ? -24.429 5.852 -24.282 1.00 39.00 183 GLU A CA 1
ATOM 1479 C C . GLU A 1 183 ? -23.064 5.980 -24.969 1.00 39.00 183 GLU A C 1
ATOM 1481 O O . GLU A 1 183 ? -22.283 5.038 -25.080 1.00 39.00 183 GLU A O 1
ATOM 1486 N N . ASP A 1 184 ? -22.861 7.189 -25.477 1.00 39.69 184 ASP A N 1
ATOM 1487 C CA . ASP A 1 184 ? -21.716 7.772 -26.164 1.00 39.69 184 ASP A CA 1
ATOM 1488 C C . ASP A 1 184 ? -20.358 7.290 -25.605 1.00 39.69 184 ASP A C 1
ATOM 1490 O O . ASP A 1 184 ? -20.004 7.570 -24.453 1.00 39.69 184 ASP A O 1
ATOM 1494 N N . SER A 1 185 ? -19.574 6.566 -26.415 1.00 44.91 185 SER A N 1
ATOM 1495 C CA . SER A 1 185 ? -18.209 6.156 -26.064 1.00 44.91 185 SER A CA 1
ATOM 1496 C C . SER A 1 185 ? -17.272 7.361 -26.172 1.00 44.91 185 SER A C 1
ATOM 1498 O O . SER A 1 185 ? -16.495 7.504 -27.116 1.00 44.91 185 SER A O 1
ATOM 1500 N N . ALA A 1 186 ? -17.372 8.283 -25.217 1.00 45.50 186 ALA A N 1
ATOM 1501 C CA . ALA A 1 186 ? -16.444 9.396 -25.147 1.00 45.50 186 ALA A CA 1
ATOM 1502 C C . ALA A 1 186 ? -15.023 8.838 -24.913 1.00 45.50 186 ALA A C 1
ATOM 1504 O O . ALA A 1 186 ? -14.819 8.113 -23.930 1.00 45.50 186 ALA A O 1
ATOM 1505 N N . PRO A 1 187 ? -14.047 9.158 -25.783 1.00 52.28 187 PRO A N 1
ATOM 1506 C CA . PRO A 1 187 ? -12.683 8.670 -25.639 1.00 52.28 187 PRO A CA 1
ATOM 1507 C C . PRO A 1 187 ? -12.109 9.165 -24.309 1.00 52.28 187 PRO A C 1
ATOM 1509 O O . PRO A 1 187 ? -12.205 10.351 -23.977 1.00 52.28 187 PRO A O 1
ATOM 1512 N N . TYR A 1 188 ? -11.518 8.258 -23.535 1.00 54.88 188 TYR A N 1
ATOM 1513 C CA . TYR A 1 188 ? -10.876 8.575 -22.258 1.00 54.88 188 TYR A CA 1
ATOM 1514 C C . TYR A 1 188 ? -9.361 8.515 -22.432 1.00 54.88 188 TYR A C 1
A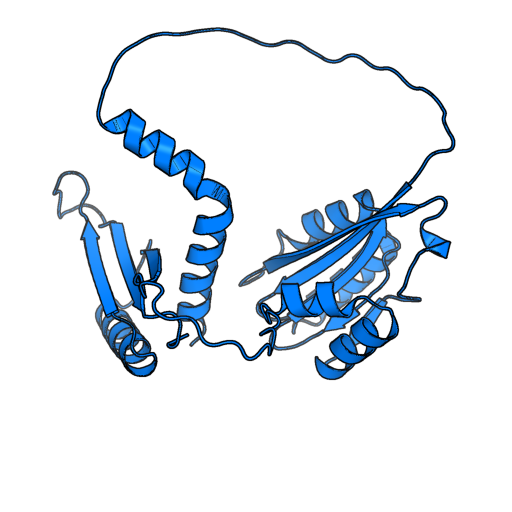TOM 1516 O O . TYR A 1 188 ? -8.830 7.792 -23.274 1.00 54.88 188 TYR A O 1
ATOM 1524 N N . GLY A 1 189 ? -8.632 9.328 -21.676 1.00 63.75 189 GLY A N 1
ATOM 1525 C CA . GLY A 1 189 ? -7.195 9.422 -21.865 1.00 63.75 189 GLY A CA 1
ATOM 1526 C C . GLY A 1 189 ? -6.467 10.135 -20.743 1.00 63.75 189 GLY A C 1
ATOM 1527 O O . GLY A 1 189 ? -7.062 10.810 -19.907 1.00 63.75 189 GLY A O 1
ATOM 1528 N N . ALA A 1 190 ? -5.151 9.976 -20.755 1.00 65.19 190 ALA A N 1
ATOM 1529 C CA . ALA A 1 190 ? -4.213 10.535 -19.800 1.00 65.19 190 ALA A CA 1
ATOM 1530 C C . ALA A 1 190 ? -3.266 11.515 -20.501 1.00 65.19 190 ALA A C 1
ATOM 1532 O O . ALA A 1 190 ? -2.792 11.248 -21.608 1.00 65.19 190 ALA A O 1
ATOM 1533 N N . LEU A 1 191 ? -2.957 12.632 -19.836 1.00 62.03 191 LEU A N 1
ATOM 1534 C CA . LEU A 1 191 ? -1.931 13.581 -20.260 1.00 62.03 191 LEU A CA 1
ATOM 1535 C C . LEU A 1 191 ? -0.803 13.595 -19.230 1.00 62.03 191 LEU A C 1
ATOM 1537 O O . LEU A 1 191 ? -1.030 13.860 -18.054 1.00 62.03 191 LEU A O 1
ATOM 1541 N N . CYS A 1 192 ? 0.417 13.335 -19.679 1.00 69.56 192 CYS A N 1
ATOM 1542 C CA . CYS A 1 192 ? 1.571 13.160 -18.812 1.00 69.56 192 CYS A CA 1
ATOM 1543 C C . CYS A 1 192 ? 2.670 14.151 -19.179 1.00 69.56 192 CYS A C 1
ATOM 1545 O O . CYS A 1 192 ? 3.082 14.242 -20.341 1.00 69.56 192 CYS A O 1
ATOM 1547 N N . HIS A 1 193 ? 3.186 14.856 -18.175 1.00 67.44 193 HIS A N 1
ATOM 1548 C CA . HIS A 1 193 ? 4.431 15.600 -18.301 1.00 67.44 193 HIS A CA 1
ATOM 1549 C C . HIS A 1 193 ? 5.622 14.649 -18.144 1.00 67.44 193 HIS A C 1
ATOM 1551 O O . HIS A 1 193 ? 5.669 13.847 -17.215 1.00 67.44 193 HIS A O 1
ATOM 1557 N N . VAL A 1 194 ? 6.588 14.733 -19.054 1.00 68.31 194 VAL A N 1
ATOM 1558 C CA . VAL A 1 194 ? 7.811 13.931 -19.030 1.00 68.31 194 VAL A CA 1
ATOM 1559 C C . VAL A 1 194 ? 8.999 14.877 -18.907 1.00 68.31 194 VAL A C 1
ATOM 1561 O O . VAL A 1 194 ? 9.420 15.502 -19.882 1.00 68.31 194 VAL A O 1
ATOM 1564 N N . ASP A 1 195 ? 9.562 14.955 -17.701 1.00 54.38 195 ASP A N 1
ATOM 1565 C CA . ASP A 1 195 ? 10.675 15.857 -17.388 1.00 54.38 195 ASP A CA 1
ATOM 1566 C C . ASP A 1 195 ? 11.903 15.579 -18.264 1.00 54.38 195 ASP A C 1
ATOM 1568 O O . ASP A 1 195 ? 12.594 16.499 -18.716 1.00 54.38 195 ASP A O 1
ATOM 1572 N N . HIS A 1 196 ? 12.220 14.302 -18.505 1.00 60.25 196 HIS A N 1
ATOM 1573 C CA . HIS A 1 196 ? 13.392 13.890 -19.270 1.00 60.25 196 HIS A CA 1
ATOM 1574 C C . HIS A 1 196 ? 13.193 12.574 -20.024 1.00 60.25 196 HIS A C 1
ATOM 1576 O O . HIS A 1 196 ? 12.575 11.643 -19.519 1.00 60.25 196 HIS A O 1
ATOM 1582 N N . MET A 1 197 ? 13.818 12.459 -21.198 1.00 62.69 197 MET A N 1
ATOM 1583 C CA . MET A 1 197 ? 13.952 11.203 -21.936 1.00 62.69 197 MET A CA 1
ATOM 1584 C C . MET A 1 197 ? 15.438 10.961 -22.218 1.00 62.69 197 MET A C 1
ATOM 1586 O O . MET A 1 197 ? 15.969 11.521 -23.174 1.00 62.69 197 MET A O 1
ATOM 1590 N N . ASN A 1 198 ? 16.088 10.125 -21.398 1.00 52.19 198 ASN A N 1
ATOM 1591 C CA . ASN A 1 198 ? 17.514 9.779 -21.540 1.00 52.19 198 ASN A CA 1
ATOM 1592 C C . ASN A 1 198 ? 17.847 9.212 -22.938 1.00 52.19 198 ASN A C 1
ATOM 1594 O O . ASN A 1 198 ? 18.891 9.524 -23.499 1.00 52.19 198 ASN A O 1
ATOM 1598 N N . ASP A 1 199 ? 16.939 8.421 -23.527 1.00 66.38 199 ASP A N 1
ATOM 1599 C CA . ASP A 1 199 ? 17.019 7.951 -24.916 1.00 66.38 199 ASP A CA 1
ATOM 1600 C C . ASP A 1 199 ? 15.693 8.211 -25.636 1.00 66.38 199 ASP A C 1
ATOM 1602 O O . ASP A 1 199 ? 14.758 7.401 -25.637 1.00 66.38 199 ASP A O 1
ATOM 1606 N N . ALA A 1 200 ? 15.606 9.384 -26.262 1.00 59.91 200 ALA A N 1
ATOM 1607 C CA . ALA A 1 200 ? 14.378 9.829 -26.895 1.00 59.91 200 ALA A CA 1
ATOM 1608 C C . ALA A 1 200 ? 13.929 8.936 -28.062 1.00 59.91 200 ALA A C 1
ATOM 1610 O O . ALA A 1 200 ? 12.726 8.808 -28.298 1.00 59.91 200 ALA A O 1
ATOM 1611 N N . LYS A 1 201 ? 14.860 8.315 -28.801 1.00 65.81 201 LYS A N 1
ATOM 1612 C CA . LYS A 1 201 ? 14.518 7.475 -29.959 1.00 65.81 201 LYS A CA 1
ATOM 1613 C C . LYS A 1 201 ? 13.948 6.138 -29.504 1.00 65.81 201 LYS A C 1
ATOM 1615 O O . LYS A 1 201 ? 12.864 5.765 -29.963 1.00 65.81 201 LYS A O 1
ATOM 1620 N N . SER A 1 202 ? 14.630 5.452 -28.590 1.00 60.78 202 SER A N 1
ATOM 1621 C CA . SER A 1 202 ? 14.177 4.148 -28.094 1.00 60.78 202 SER A CA 1
ATOM 1622 C C . SER A 1 202 ? 12.883 4.271 -27.303 1.00 60.78 202 SER A C 1
ATOM 1624 O O . SER A 1 202 ? 11.960 3.485 -27.505 1.00 60.78 202 SER A O 1
ATOM 1626 N N . TYR A 1 203 ? 12.751 5.319 -26.490 1.00 62.78 203 TYR A N 1
ATOM 1627 C CA . TYR A 1 203 ? 11.554 5.540 -25.688 1.00 62.78 203 TYR A CA 1
ATOM 1628 C C . TYR A 1 203 ? 10.327 5.909 -26.536 1.00 62.78 203 TYR A C 1
ATOM 1630 O O . TYR A 1 203 ? 9.250 5.357 -26.326 1.00 62.78 203 TYR A O 1
ATOM 1638 N N . ARG A 1 204 ? 10.478 6.749 -27.576 1.00 70.44 204 ARG A N 1
ATOM 1639 C CA . ARG A 1 204 ? 9.390 7.011 -28.546 1.00 70.44 204 ARG A CA 1
ATOM 1640 C C . ARG A 1 204 ? 8.990 5.753 -29.310 1.00 70.44 204 ARG A C 1
ATOM 1642 O O . ARG A 1 204 ? 7.807 5.555 -29.578 1.00 70.44 204 ARG A O 1
ATOM 1649 N N . LYS A 1 205 ? 9.965 4.923 -29.697 1.00 69.38 205 LYS A N 1
ATOM 1650 C CA . LYS A 1 205 ? 9.705 3.650 -30.385 1.00 69.38 205 LYS A CA 1
ATOM 1651 C C . LYS A 1 205 ? 8.914 2.703 -29.487 1.00 69.38 205 LYS A C 1
ATOM 1653 O O . LYS A 1 205 ? 7.961 2.088 -29.951 1.00 69.38 205 LYS A O 1
ATOM 1658 N N . TRP A 1 206 ? 9.284 2.639 -28.215 1.00 73.88 206 TRP A N 1
ATOM 1659 C CA . TRP A 1 206 ? 8.607 1.823 -27.223 1.00 73.88 206 TRP A CA 1
ATOM 1660 C C . TRP A 1 206 ? 7.189 2.325 -26.911 1.00 73.88 206 TRP A C 1
ATOM 1662 O O . TRP A 1 206 ? 6.262 1.530 -27.014 1.00 73.88 206 TRP A O 1
ATOM 1672 N N . LEU A 1 207 ? 6.979 3.628 -26.668 1.00 67.19 207 LEU A N 1
ATOM 1673 C CA . LEU A 1 207 ? 5.636 4.190 -26.442 1.00 67.19 207 LEU A CA 1
ATOM 1674 C C . LEU A 1 207 ? 4.690 3.891 -27.612 1.00 67.19 207 LEU A C 1
ATOM 1676 O O . LEU A 1 207 ? 3.560 3.458 -27.408 1.00 67.19 207 LEU A O 1
ATOM 1680 N N . ARG A 1 208 ? 5.166 4.058 -28.853 1.00 74.75 208 ARG A N 1
ATOM 1681 C CA . ARG A 1 208 ? 4.379 3.764 -30.065 1.00 74.75 208 ARG A CA 1
ATOM 1682 C C . ARG A 1 208 ? 4.057 2.287 -30.254 1.00 74.75 208 ARG A C 1
ATOM 1684 O O . ARG A 1 208 ? 3.117 1.982 -30.983 1.00 74.75 208 ARG A O 1
ATOM 1691 N N . ARG A 1 209 ? 4.880 1.394 -29.703 1.00 67.81 209 ARG A N 1
ATOM 1692 C CA . ARG A 1 209 ? 4.638 -0.048 -29.723 1.00 67.81 209 ARG A CA 1
ATOM 1693 C C . ARG A 1 209 ? 3.613 -0.416 -28.654 1.00 67.81 209 ARG A C 1
ATOM 1695 O O . ARG A 1 209 ? 2.598 -0.996 -29.001 1.00 67.81 209 ARG A O 1
ATOM 1702 N N . ALA A 1 210 ? 3.838 0.020 -27.415 1.00 66.62 210 ALA A N 1
ATOM 1703 C CA . ALA A 1 210 ? 2.947 -0.239 -26.288 1.00 66.62 210 ALA A CA 1
ATOM 1704 C C . ALA A 1 210 ? 1.531 0.304 -26.529 1.00 66.62 210 ALA A C 1
ATOM 1706 O O . ALA A 1 210 ? 0.561 -0.400 -26.298 1.00 66.62 210 ALA A O 1
ATOM 1707 N N . SER A 1 211 ? 1.409 1.519 -27.076 1.00 67.25 211 SER A N 1
ATOM 1708 C CA . SER A 1 211 ? 0.089 2.103 -27.364 1.00 67.25 211 SER A CA 1
ATOM 1709 C C . SER A 1 211 ? -0.647 1.327 -28.461 1.00 67.25 211 SER A C 1
ATOM 1711 O O . SER A 1 211 ? -1.844 1.125 -28.362 1.00 67.25 211 SER A O 1
ATOM 1713 N N . ARG A 1 212 ? 0.071 0.807 -29.470 1.00 71.19 212 ARG A N 1
ATOM 1714 C CA . ARG A 1 212 ? -0.521 -0.040 -30.520 1.00 71.19 212 ARG A CA 1
ATOM 1715 C C . ARG A 1 212 ? -0.961 -1.412 -30.018 1.00 71.19 212 ARG A C 1
ATOM 1717 O O . ARG A 1 212 ? -1.939 -1.941 -30.518 1.00 71.19 212 ARG A O 1
ATOM 1724 N N . GLU A 1 213 ? -0.214 -1.998 -29.086 1.00 68.38 213 GLU A N 1
ATOM 1725 C CA . GLU A 1 213 ? -0.552 -3.296 -28.486 1.00 68.38 213 GLU A CA 1
ATOM 1726 C C . GLU A 1 213 ? -1.800 -3.216 -27.589 1.00 68.38 213 GLU A C 1
ATOM 1728 O O . GLU A 1 213 ? -2.419 -4.244 -27.350 1.00 68.38 213 GLU A O 1
ATOM 1733 N N . GLN A 1 214 ? -2.162 -2.019 -27.114 1.00 63.00 214 GLN A N 1
ATOM 1734 C CA . GLN A 1 214 ? -3.321 -1.753 -26.248 1.00 63.00 214 GLN A CA 1
ATOM 1735 C C . GLN A 1 214 ? -4.420 -0.945 -26.960 1.00 63.00 214 GLN A C 1
ATOM 1737 O O . GLN A 1 214 ? -5.227 -0.301 -26.309 1.00 63.00 214 GLN A O 1
ATOM 1742 N N . ASP A 1 215 ? -4.386 -0.888 -28.294 1.00 63.66 215 ASP A N 1
ATOM 1743 C CA . ASP A 1 215 ? -5.323 -0.116 -29.128 1.00 63.66 215 ASP A CA 1
ATOM 1744 C C . ASP A 1 215 ? -5.576 1.337 -28.662 1.00 63.66 215 ASP A C 1
ATOM 1746 O O . ASP A 1 215 ? -6.662 1.900 -28.765 1.00 63.66 215 ASP A O 1
ATOM 1750 N N . CYS A 1 216 ? -4.530 1.973 -28.136 1.00 68.62 216 CYS A N 1
ATOM 1751 C CA . CYS A 1 216 ? -4.551 3.347 -27.660 1.00 68.62 216 CYS A CA 1
ATOM 1752 C C . CYS A 1 216 ? -3.885 4.287 -28.677 1.00 68.62 216 CYS A C 1
ATOM 1754 O O . CYS A 1 216 ? -2.789 4.040 -29.200 1.00 68.62 216 CYS A O 1
ATOM 1756 N N . PHE A 1 217 ? -4.492 5.449 -28.888 1.00 65.25 217 PHE A N 1
ATOM 1757 C CA . PHE A 1 217 ? -3.897 6.576 -29.586 1.00 65.25 217 PHE A CA 1
ATOM 1758 C C . PHE A 1 217 ? -2.820 7.254 -28.730 1.00 65.25 217 PHE A C 1
ATOM 1760 O O . PHE A 1 217 ? -3.002 7.500 -27.540 1.00 65.25 217 PHE A O 1
ATOM 1767 N N . LEU A 1 218 ? -1.695 7.609 -29.354 1.00 72.75 218 LEU A N 1
ATOM 1768 C CA . LEU A 1 218 ? -0.549 8.232 -28.692 1.00 72.75 218 LEU A CA 1
ATOM 1769 C C . LEU A 1 218 ? -0.164 9.548 -29.368 1.00 72.75 218 LEU A C 1
ATOM 1771 O O . LEU A 1 218 ? 0.216 9.571 -30.541 1.00 72.75 218 LEU A O 1
ATOM 1775 N N . LEU A 1 219 ? -0.114 10.622 -28.581 1.00 70.38 219 LEU A N 1
ATOM 1776 C CA . LEU A 1 219 ? 0.434 11.917 -28.969 1.00 70.38 219 LEU A CA 1
ATOM 1777 C C . LEU A 1 219 ? 1.687 12.227 -28.145 1.00 70.38 219 LEU A C 1
ATOM 1779 O O . LEU A 1 219 ? 1.694 12.081 -26.930 1.00 70.38 219 LEU A O 1
ATOM 1783 N N . ILE A 1 220 ? 2.749 12.705 -28.793 1.00 73.31 220 ILE A N 1
ATOM 1784 C CA . ILE A 1 220 ? 3.950 13.201 -28.105 1.00 73.31 220 ILE A CA 1
ATOM 1785 C C . ILE A 1 220 ? 4.266 14.591 -28.646 1.00 73.31 220 ILE A C 1
ATOM 1787 O O . ILE A 1 220 ? 4.560 14.731 -29.836 1.00 73.31 220 ILE A O 1
ATOM 1791 N N . LYS A 1 221 ? 4.265 15.606 -27.779 1.00 71.81 221 LYS A N 1
ATOM 1792 C CA . LYS A 1 221 ? 4.578 16.997 -28.127 1.00 71.81 221 LYS A CA 1
ATOM 1793 C C . LYS A 1 221 ? 5.740 17.516 -27.286 1.00 71.81 221 LYS A C 1
ATOM 1795 O O . LYS A 1 221 ? 5.806 17.273 -26.089 1.00 71.81 221 LYS A O 1
ATOM 1800 N N . GLN A 1 222 ? 6.661 18.231 -27.926 1.00 73.69 222 GLN A N 1
ATOM 1801 C CA . GLN A 1 222 ? 7.719 18.972 -27.242 1.00 73.69 222 GLN A CA 1
ATOM 1802 C C . GLN A 1 222 ? 7.381 20.456 -27.302 1.00 73.69 222 GLN A C 1
ATOM 1804 O O . GLN A 1 222 ? 7.207 21.013 -28.385 1.00 73.69 222 GLN A O 1
ATOM 1809 N N . CYS A 1 223 ? 7.265 21.073 -26.137 1.00 69.75 223 CYS A N 1
ATOM 1810 C CA . CYS A 1 223 ? 6.929 22.474 -25.968 1.00 69.75 223 CYS A CA 1
ATOM 1811 C C . CYS A 1 223 ? 8.173 23.212 -25.475 1.00 69.75 223 CYS A C 1
ATOM 1813 O O . CYS A 1 223 ? 8.703 22.909 -24.409 1.00 69.75 223 CYS A O 1
ATOM 1815 N N . TYR A 1 224 ? 8.641 24.178 -26.258 1.00 69.31 224 TYR A N 1
ATOM 1816 C CA . TYR A 1 224 ? 9.787 25.008 -25.903 1.00 69.31 224 TYR A CA 1
ATOM 1817 C C . TYR A 1 224 ? 9.283 26.298 -25.249 1.00 69.31 224 TYR A C 1
ATOM 1819 O O . TYR A 1 224 ? 8.445 26.978 -25.854 1.00 69.31 224 TYR A O 1
ATOM 1827 N N . PRO A 1 225 ? 9.749 26.649 -24.036 1.00 70.06 225 PRO A N 1
ATOM 1828 C CA . PRO A 1 225 ? 9.362 27.898 -23.387 1.00 70.06 225 PRO A CA 1
ATOM 1829 C C . PRO A 1 225 ? 9.630 29.088 -24.313 1.00 70.06 225 PRO A C 1
ATOM 1831 O O . PRO A 1 225 ? 10.742 29.239 -24.805 1.00 70.06 225 PRO A O 1
ATOM 1834 N N . ASN A 1 226 ? 8.615 29.915 -24.579 1.00 78.00 226 ASN A N 1
ATOM 1835 C CA . ASN A 1 226 ? 8.709 31.084 -25.467 1.00 78.00 226 ASN A CA 1
ATOM 1836 C C . ASN A 1 226 ? 9.260 30.793 -26.880 1.00 78.00 226 ASN A C 1
ATOM 1838 O O . ASN A 1 226 ? 9.810 31.691 -27.508 1.00 78.00 226 ASN A O 1
ATOM 1842 N N . HIS A 1 227 ? 9.117 29.560 -27.384 1.00 69.56 227 HIS A N 1
ATOM 1843 C CA . HIS A 1 227 ? 9.738 29.105 -28.640 1.00 69.56 227 HIS A CA 1
ATOM 1844 C C . HIS A 1 227 ? 11.277 29.193 -28.641 1.00 69.56 227 HIS A C 1
ATOM 1846 O O . HIS A 1 227 ? 11.906 29.198 -29.697 1.00 69.56 227 HIS A O 1
ATOM 1852 N N . ASP A 1 228 ? 11.899 29.230 -27.461 1.00 74.75 228 ASP A N 1
ATOM 1853 C CA . ASP A 1 228 ? 13.348 29.198 -27.315 1.00 74.75 228 ASP A CA 1
ATOM 1854 C C . ASP A 1 228 ? 13.854 27.749 -27.391 1.00 74.75 228 ASP A C 1
ATOM 1856 O O . ASP A 1 228 ? 13.834 26.993 -26.415 1.00 74.75 228 ASP A O 1
ATOM 1860 N N . TYR A 1 229 ? 14.323 27.360 -28.578 1.00 72.19 229 TYR A N 1
ATOM 1861 C CA . TYR A 1 229 ? 14.848 26.020 -28.858 1.00 72.19 229 TYR A CA 1
ATOM 1862 C C . TYR A 1 229 ? 16.194 25.717 -28.183 1.00 72.19 229 TYR A C 1
ATOM 1864 O O . TYR A 1 229 ? 16.630 24.565 -28.196 1.00 72.19 229 TYR A O 1
ATOM 1872 N N . SER A 1 230 ? 16.848 26.719 -27.581 1.00 72.50 230 SER A N 1
ATOM 1873 C CA . SER A 1 230 ? 18.051 26.515 -26.766 1.00 72.50 230 SER A CA 1
ATOM 1874 C C . SER A 1 230 ? 17.723 26.019 -25.355 1.00 72.50 230 SER A C 1
ATOM 1876 O O . SER A 1 230 ? 18.576 25.445 -24.674 1.00 72.50 230 SER A O 1
ATOM 1878 N N . LYS A 1 231 ? 16.478 26.224 -24.903 1.00 69.25 231 LYS A N 1
ATOM 1879 C CA . LYS A 1 231 ? 16.002 25.783 -23.591 1.00 69.25 231 LYS A CA 1
ATOM 1880 C C . LYS A 1 231 ? 15.492 24.354 -23.658 1.00 69.25 231 LYS A C 1
ATOM 1882 O O . LYS A 1 231 ? 15.023 23.862 -24.683 1.00 69.25 231 LYS A O 1
ATOM 1887 N N . ARG A 1 232 ? 15.567 23.680 -22.512 1.00 67.44 232 ARG A N 1
ATOM 1888 C CA . ARG A 1 232 ? 15.062 22.317 -22.363 1.00 67.44 232 ARG A CA 1
ATOM 1889 C C . ARG A 1 232 ? 13.549 22.297 -22.639 1.00 67.44 232 ARG A C 1
ATOM 1891 O O . ARG A 1 232 ? 12.826 23.054 -21.991 1.00 67.44 232 ARG A O 1
ATOM 1898 N N . PRO A 1 233 ? 13.065 21.451 -23.566 1.00 67.31 233 PRO A N 1
ATOM 1899 C CA . PRO A 1 233 ? 11.644 21.359 -23.852 1.00 67.31 233 PRO A CA 1
ATOM 1900 C C . PRO A 1 233 ? 10.901 20.633 -22.731 1.00 67.31 233 PRO A C 1
ATOM 1902 O O . PRO A 1 233 ? 11.398 19.657 -22.169 1.00 67.31 233 PRO A O 1
ATOM 1905 N N . ILE A 1 234 ? 9.672 21.072 -22.494 1.00 68.56 234 ILE A N 1
ATOM 1906 C CA . ILE A 1 234 ? 8.634 20.343 -21.765 1.00 68.56 234 ILE A CA 1
ATOM 1907 C C . ILE A 1 234 ? 8.110 19.267 -22.712 1.00 68.56 234 ILE A C 1
ATOM 1909 O O . ILE A 1 234 ? 7.679 19.576 -23.826 1.00 68.56 234 ILE A O 1
ATOM 1913 N N . ILE A 1 235 ? 8.168 18.000 -22.311 1.00 71.06 235 ILE A N 1
ATOM 1914 C CA . ILE A 1 235 ? 7.650 16.900 -23.125 1.00 71.06 235 ILE A CA 1
ATOM 1915 C C . ILE A 1 235 ? 6.288 16.510 -22.568 1.00 71.06 235 ILE A C 1
ATOM 1917 O O . ILE A 1 235 ? 6.154 16.221 -21.385 1.00 71.06 235 ILE A O 1
ATOM 1921 N N . VAL A 1 236 ? 5.280 16.501 -23.429 1.00 70.25 236 VAL A N 1
ATOM 1922 C CA . VAL A 1 236 ? 3.918 16.109 -23.083 1.00 70.25 236 VAL A CA 1
ATOM 1923 C C . VAL A 1 236 ? 3.558 14.866 -23.881 1.00 70.25 236 VAL A C 1
ATOM 1925 O O . VAL A 1 236 ? 3.708 14.845 -25.106 1.00 70.25 236 VAL A O 1
ATOM 1928 N N . VAL A 1 237 ? 3.099 13.831 -23.187 1.00 75.75 237 VAL A N 1
ATOM 1929 C CA . VAL A 1 237 ? 2.626 12.579 -23.778 1.00 75.75 237 VAL A CA 1
ATOM 1930 C C . VAL A 1 237 ? 1.141 12.443 -23.474 1.00 75.75 237 VAL A C 1
ATOM 1932 O O . VAL A 1 237 ? 0.762 12.485 -22.311 1.00 75.75 237 VAL A O 1
ATOM 1935 N N . ALA A 1 238 ? 0.309 12.296 -24.501 1.00 71.81 238 ALA A N 1
ATOM 1936 C CA . ALA A 1 238 ? -1.104 11.973 -24.343 1.00 71.81 238 ALA A CA 1
ATOM 1937 C C . ALA A 1 238 ? -1.355 10.544 -24.822 1.00 71.81 238 ALA A C 1
ATOM 1939 O O . ALA A 1 238 ? -0.884 10.173 -25.899 1.00 71.81 238 ALA A O 1
ATOM 1940 N N . VAL A 1 239 ? -2.098 9.770 -24.039 1.00 76.38 239 VAL A N 1
ATOM 1941 C CA . VAL A 1 239 ? -2.571 8.431 -24.403 1.00 76.38 239 VAL A CA 1
ATOM 1942 C C . VAL A 1 239 ? -4.090 8.447 -24.316 1.00 76.38 239 VAL A C 1
ATOM 1944 O O . VAL A 1 239 ? -4.621 8.873 -23.296 1.00 76.38 239 VAL A O 1
ATOM 1947 N N . VAL A 1 240 ? -4.779 8.048 -25.381 1.00 71.69 240 VAL A N 1
ATOM 1948 C CA . VAL A 1 240 ? -6.244 8.105 -25.494 1.00 71.69 240 VAL A CA 1
ATOM 1949 C C . VAL A 1 240 ? -6.744 6.758 -26.003 1.00 71.69 240 VAL A C 1
ATOM 1951 O O . VAL A 1 240 ? -6.205 6.267 -26.987 1.00 71.69 240 VAL A O 1
ATOM 1954 N N . GLY A 1 241 ? -7.744 6.167 -25.362 1.00 65.31 241 GLY A N 1
ATOM 1955 C CA . GLY A 1 241 ? -8.342 4.894 -25.767 1.00 65.31 241 GLY A CA 1
ATOM 1956 C C . GLY A 1 241 ? -9.855 4.877 -25.548 1.00 65.31 241 GLY A C 1
ATOM 1957 O O . GLY A 1 241 ? -10.427 5.838 -25.024 1.00 65.31 241 GLY A O 1
ATOM 1958 N N . ASP A 1 242 ? -10.482 3.770 -25.935 1.00 55.50 242 ASP A N 1
ATOM 1959 C CA . ASP A 1 242 ? -11.904 3.487 -25.705 1.00 55.50 242 ASP A CA 1
ATOM 1960 C C . ASP A 1 242 ? -12.060 2.544 -24.513 1.00 55.50 242 ASP A C 1
ATOM 1962 O O . ASP A 1 242 ? -11.183 1.715 -24.285 1.00 55.50 242 ASP A O 1
ATOM 1966 N N . LYS A 1 243 ? -13.102 2.721 -23.681 1.00 50.44 243 LYS A N 1
ATOM 1967 C CA . LYS A 1 243 ? -13.212 2.113 -22.329 1.00 50.44 243 LYS A CA 1
ATOM 1968 C C . LYS A 1 243 ? -13.044 0.585 -22.281 1.00 50.44 243 LYS A C 1
ATOM 1970 O O . LYS A 1 243 ? -12.868 0.040 -21.198 1.00 50.44 243 LYS A O 1
ATOM 1975 N N . GLU A 1 244 ? -13.110 -0.085 -23.425 1.00 52.28 244 GLU A N 1
ATOM 1976 C CA . GLU A 1 244 ? -12.917 -1.529 -23.582 1.00 52.28 244 GLU A CA 1
ATOM 1977 C C . GLU A 1 244 ? -11.445 -1.943 -23.816 1.00 52.28 244 GLU A C 1
ATOM 1979 O O . GLU A 1 244 ? -11.145 -3.133 -23.845 1.00 52.28 244 GLU A O 1
ATOM 1984 N N . GLY A 1 245 ? -10.526 -0.982 -23.977 1.00 48.84 245 GLY A N 1
ATOM 1985 C CA . GLY A 1 245 ? -9.134 -1.182 -24.400 1.00 48.84 245 GLY A CA 1
ATOM 1986 C C . GLY A 1 245 ? -8.048 -1.031 -23.326 1.00 48.84 245 GLY A C 1
ATOM 1987 O O . GLY A 1 245 ? -6.881 -0.889 -23.687 1.00 48.84 245 GLY A O 1
ATOM 1988 N N . VAL A 1 246 ? -8.372 -1.050 -22.025 1.00 39.06 246 VAL A N 1
ATOM 1989 C CA . VAL A 1 246 ? -7.366 -1.048 -20.932 1.00 39.06 246 VAL A CA 1
ATOM 1990 C C . VAL A 1 246 ? -7.698 -2.071 -19.858 1.00 39.06 246 VAL A C 1
ATOM 1992 O O . VAL A 1 246 ? -8.869 -2.104 -19.425 1.00 39.06 246 VAL A O 1
#

Foldseek 3Di:
DVPVCVQVVVLVVCVPPPPPVVVVVVVDVVDDDDDDDDDDDDDDDDDDDDLDFFKKKKWKKKAQFAADPVLVVVLQVLCVVLVWFAEWAGGGTTIDITIFGPVSVVVSCVVSVPDPTPDMDTQFMDMDGHSDRCVPDLGPHYYYHHDPVVRCVSCVVSVNNVRVCSSVVNDDPPPDDDDDDDDDQDKDKGKGWDQDDPPPVVVVVVVVVVLVVLVKDKDWDWADVVPPPVDHTTIMIMIIGTPVRD

Sequence (246 aa):
EEAVFLILNNADEWIQEEWSKFRTHFQSSSFKADEKKVTKVTKSTGQKSSGSSMTLGRRLIYSHHIISKVKRGNIMNLVSHYRLTGYMKIGWPGIIIIEGSEEDCIAFYDDIRPWSWKFLVVRGEQQESVAGIDDARKFEQFLEVDDMSVVAQHCRKVGLEALFRTSMKVYESKSESDNHSVEDSAPYGALCHVDHMNDAKSYRKWLRRASREQDCFLLIKQCYPNHDYSKRPIIVVAVVGDKEGV

pLDDT: mean 70.55, std 23.75, range [23.52, 98.56]

Organism: Cyclophora tenuis (NCBI:txid216820)